Protein AF-A0A1H7TQ24-F1 (afdb_monomer)

Nearest PDB structures (foldseek):
  8x61-assembly1_C  TM=3.029E-01  e=3.920E-01  Escherichia coli K-12
  5xu1-assembly1_M  TM=4.354E-01  e=1.706E+00  Streptococcus pneumoniae R6
  4c9h-assembly1_A  TM=4.306E-01  e=5.324E+00  Saccharomyces cerevisiae
  9e9f-assembly1_A  TM=3.823E-01  e=8.159E+00  Pseudomonas aeruginosa
  4a82-assembly1_A  TM=3.100E-01  e=6.436E+00  Homo sapiens

Foldseek 3Di:
DDDDPPPDPPPVVVVVVLLQLVQLLVLLLVVLQQCQDCVNVVVVCVVVVVQCVCVVLLADGAFLHQYPDDDDPQDPVNNVLSNVLSVQLSVQLRVQRVVQCVVCVPDALVSLLVSLLVSQLVSRLSSRLSVLVVSCVVVVDDPVSSVVNNVSNSVNSNVNSNVSSNVSSNSRSVSVVVVVVVVPPPVPPPDDPPPPPPPPPDPDDDD

Secondary structure (DSSP, 8-state):
----SSS----HHHHHHTTS-HHHHHHHHHHHHHHH-HHHHHHHHHH-GGGGHHHHTTPPPSSPP--SS--TT--HHHHHHHHHHHHHHHHHHHHHHHHHHHH-TT--HHHHHHHHHHHHHHHHHHHHHHHHHHHHHHTT--HHHHHHHHHHHHHHHHHHHHHHHHHHHHHHHHHHHHHHHTTSGGGG---------SSSS-S----

Organism: NCBI:txid183556

Radius of gyration: 27.55 Å; Cα contacts (8 Å, |Δi|>4): 224; chains: 1; bounding box: 70×40×96 Å

Solvent-accessible surface area (backbone atoms only — not comparable to full-atom values): 11552 Å² total; per-residue (Å²): 140,75,95,83,84,85,79,78,83,69,58,70,67,64,62,51,62,71,71,50,70,54,61,24,52,48,47,48,49,51,52,21,35,51,60,41,34,60,77,54,45,49,54,48,41,73,75,40,58,74,68,46,52,47,46,77,74,73,24,64,63,69,64,42,29,43,55,96,63,74,63,87,88,51,48,70,67,60,44,51,48,30,38,51,16,25,51,48,16,52,50,48,25,48,54,45,44,51,52,47,48,69,77,40,79,83,60,52,50,70,51,36,22,53,46,28,22,56,22,32,22,51,8,28,31,56,11,42,48,53,50,39,56,52,48,35,63,76,67,65,50,54,74,69,54,41,53,50,42,52,53,51,31,45,54,49,16,43,54,41,11,45,62,53,6,52,56,22,5,49,44,30,18,50,56,51,48,55,59,49,62,72,67,56,72,78,81,72,73,79,72,81,84,82,73,92,76,86,88,83,87,87,87,86,88,81,136

Mean predicted aligned error: 12.47 Å

Sequence (207 aa):
MSDASAADSVNPQVDADFRVPWPAVAALAVISVLFGVWSITGAVLTRLPELLVPSAIGLPFGIPALRLFPLGETTITNWLVDCAAALVMLAVVWMRLVNSARRHPGGGVGRAFSAGLGATVIGVLAGNLIRTVYLSFVLQEGPGAYLASLVGGALVSVLWGAIVGLFVGAANALARRISRDAAAPESGNDLPAENESSIAETVTAQP

pLDDT: mean 76.83, std 14.22, range [43.75, 94.81]

Structure (mmCIF, N/CA/C/O backbone):
data_AF-A0A1H7TQ24-F1
#
_entry.id   AF-A0A1H7TQ24-F1
#
loop_
_atom_site.group_PDB
_atom_site.id
_atom_site.type_symbol
_atom_site.label_atom_id
_atom_site.label_alt_id
_atom_site.label_comp_id
_atom_site.label_asym_id
_atom_site.label_entity_id
_atom_site.label_seq_id
_atom_site.pdbx_PDB_ins_code
_atom_site.Cartn_x
_atom_site.Cartn_y
_atom_site.Cartn_z
_atom_site.occupancy
_atom_site.B_iso_or_equiv
_atom_site.auth_seq_id
_atom_site.auth_comp_id
_atom_site.auth_asym_id
_atom_site.auth_atom_id
_atom_site.pdbx_PDB_model_num
ATOM 1 N N . MET A 1 1 ? 12.004 -27.945 -52.280 1.00 44.25 1 MET A N 1
ATOM 2 C CA . MET A 1 1 ? 12.888 -26.772 -52.099 1.00 44.25 1 MET A CA 1
ATOM 3 C C . MET A 1 1 ? 11.987 -25.569 -51.926 1.00 44.25 1 MET A C 1
ATOM 5 O O . MET A 1 1 ? 11.224 -25.302 -52.835 1.00 44.25 1 MET A O 1
ATOM 9 N N . SER A 1 2 ? 11.966 -24.836 -50.829 1.00 47.38 2 SER A N 1
ATOM 10 C CA . SER A 1 2 ? 12.467 -25.039 -49.471 1.00 47.38 2 SER A CA 1
ATOM 11 C C . SER A 1 2 ? 11.668 -24.047 -48.632 1.00 47.38 2 SER A C 1
ATOM 13 O O . SER A 1 2 ? 11.424 -22.927 -49.077 1.00 47.38 2 SER A O 1
ATOM 15 N N . ASP A 1 3 ? 11.242 -24.488 -47.462 1.00 46.44 3 ASP A N 1
ATOM 16 C CA . ASP A 1 3 ? 10.392 -23.777 -46.519 1.00 46.44 3 ASP A CA 1
ATOM 17 C C . ASP A 1 3 ? 11.024 -22.455 -46.059 1.00 46.44 3 ASP A C 1
ATOM 19 O O . ASP A 1 3 ? 12.033 -22.457 -45.360 1.00 46.44 3 ASP A O 1
ATOM 23 N N . ALA A 1 4 ? 10.440 -21.319 -46.449 1.00 51.44 4 ALA A N 1
ATOM 24 C CA . ALA A 1 4 ? 10.928 -19.988 -46.062 1.00 51.44 4 ALA A CA 1
ATOM 25 C C . ALA A 1 4 ? 9.798 -19.015 -45.672 1.00 51.44 4 ALA A C 1
ATOM 27 O O . ALA A 1 4 ? 9.942 -17.807 -45.808 1.00 51.44 4 ALA A O 1
ATOM 28 N N . SER A 1 5 ? 8.654 -19.529 -45.205 1.00 49.31 5 SER A N 1
ATOM 29 C CA . SER A 1 5 ? 7.491 -18.696 -44.837 1.00 49.31 5 SER A CA 1
ATOM 30 C C . SER A 1 5 ? 6.947 -18.960 -43.425 1.00 49.31 5 SER A C 1
ATOM 32 O O . SER A 1 5 ? 5.882 -18.453 -43.084 1.00 49.31 5 SER A O 1
ATOM 34 N N . ALA A 1 6 ? 7.639 -19.758 -42.606 1.00 44.47 6 ALA A N 1
ATOM 35 C CA . ALA A 1 6 ? 7.125 -20.233 -41.314 1.00 44.47 6 ALA A CA 1
ATOM 36 C C . ALA A 1 6 ? 7.982 -19.844 -40.095 1.00 44.47 6 ALA A C 1
ATOM 38 O O . ALA A 1 6 ? 7.781 -20.390 -39.014 1.00 44.47 6 ALA A O 1
ATOM 39 N N . ALA A 1 7 ? 8.921 -18.911 -40.245 1.00 46.91 7 ALA A N 1
ATOM 40 C CA . ALA A 1 7 ? 9.645 -18.342 -39.116 1.00 46.91 7 ALA A CA 1
ATOM 41 C C . ALA A 1 7 ? 9.162 -16.907 -38.883 1.00 46.91 7 ALA A C 1
ATOM 43 O O . ALA A 1 7 ? 9.094 -16.118 -39.821 1.00 46.91 7 ALA A O 1
ATOM 44 N N . ASP A 1 8 ? 8.859 -16.597 -37.625 1.00 47.88 8 ASP A N 1
ATOM 45 C CA . ASP A 1 8 ? 8.707 -15.240 -37.097 1.00 47.88 8 ASP A CA 1
ATOM 46 C C . ASP A 1 8 ? 7.365 -14.510 -37.243 1.00 47.88 8 ASP A C 1
ATOM 48 O O . ASP A 1 8 ? 7.297 -13.284 -37.288 1.00 47.88 8 ASP A O 1
ATOM 52 N N . SER A 1 9 ? 6.250 -15.226 -37.077 1.00 43.75 9 SER A N 1
ATOM 53 C CA . SER A 1 9 ? 5.137 -14.616 -36.334 1.00 43.75 9 SER A CA 1
ATOM 54 C C . SER A 1 9 ? 5.465 -14.635 -34.833 1.00 43.75 9 SER A C 1
ATOM 56 O O . SER A 1 9 ? 4.839 -15.368 -34.061 1.00 43.75 9 SER A O 1
ATOM 58 N N . VAL A 1 10 ? 6.487 -13.875 -34.418 1.00 50.34 10 VAL A N 1
ATOM 59 C CA . VAL A 1 10 ? 6.708 -13.534 -33.006 1.00 50.34 10 VAL A CA 1
ATOM 60 C C . VAL A 1 10 ? 5.414 -12.896 -32.537 1.00 50.34 10 VAL A C 1
ATOM 62 O O . VAL A 1 10 ? 5.021 -11.845 -33.031 1.00 50.34 10 VAL A O 1
ATOM 65 N N . ASN A 1 11 ? 4.687 -13.603 -31.679 1.00 44.06 11 ASN A N 1
ATOM 66 C CA . ASN A 1 11 ? 3.376 -13.199 -31.213 1.00 44.06 11 ASN A CA 1
ATOM 67 C C . ASN A 1 11 ? 3.513 -11.854 -30.469 1.00 44.06 11 ASN A C 1
ATOM 69 O O . ASN A 1 11 ? 3.953 -11.858 -29.316 1.00 44.06 11 ASN A O 1
ATOM 73 N N . PRO A 1 12 ? 3.109 -10.709 -31.059 1.00 49.69 12 PRO A N 1
ATOM 74 C CA . PRO A 1 12 ? 3.312 -9.391 -30.447 1.00 49.69 12 PRO A CA 1
ATOM 75 C C . PRO A 1 12 ? 2.508 -9.231 -29.147 1.00 49.69 12 PRO A C 1
ATOM 77 O O . PRO A 1 12 ? 2.687 -8.274 -28.394 1.00 49.69 12 PRO A O 1
ATOM 80 N N . GLN A 1 13 ? 1.609 -10.178 -28.878 1.00 47.44 13 GLN A N 1
ATOM 81 C CA . GLN A 1 13 ? 0.789 -10.249 -27.685 1.00 47.44 13 GLN A CA 1
ATOM 82 C C . GLN A 1 13 ? 1.559 -10.808 -26.477 1.00 47.44 13 GLN A C 1
ATOM 84 O O . GLN A 1 13 ? 1.303 -10.363 -25.362 1.00 47.44 13 GLN A O 1
ATOM 89 N N . VAL A 1 14 ? 2.545 -11.694 -26.684 1.00 47.78 14 VAL A N 1
ATOM 90 C CA . VAL A 1 14 ? 3.406 -12.217 -25.601 1.00 47.78 14 VAL A CA 1
ATOM 91 C C . VAL A 1 14 ? 4.431 -11.162 -25.164 1.00 47.78 14 VAL A C 1
ATOM 93 O O . VAL A 1 14 ? 4.691 -11.006 -23.971 1.00 47.78 14 VAL A O 1
ATOM 96 N N . ASP A 1 15 ? 4.923 -10.342 -26.096 1.00 46.59 15 ASP A N 1
ATOM 97 C CA . ASP A 1 15 ? 5.845 -9.238 -25.783 1.00 46.59 15 ASP A CA 1
ATOM 98 C C . ASP A 1 15 ? 5.147 -8.029 -25.138 1.00 46.59 15 ASP A C 1
ATOM 100 O O . ASP A 1 15 ? 5.762 -7.248 -24.402 1.00 46.59 15 ASP A O 1
ATOM 104 N N . ALA A 1 16 ? 3.841 -7.866 -25.369 1.00 49.91 16 ALA A N 1
ATOM 105 C CA . ALA A 1 16 ? 3.038 -6.849 -24.695 1.00 49.91 16 ALA A CA 1
ATOM 106 C C . ALA A 1 16 ? 2.833 -7.164 -23.201 1.00 49.91 16 ALA A C 1
ATOM 108 O O . ALA A 1 16 ? 2.805 -6.233 -22.389 1.00 49.91 16 ALA A O 1
ATOM 109 N N . ASP A 1 17 ? 2.760 -8.447 -22.829 1.00 48.12 17 ASP A N 1
ATOM 110 C CA . ASP A 1 17 ? 2.591 -8.886 -21.436 1.00 48.12 17 ASP A CA 1
ATOM 111 C C . ASP A 1 17 ? 3.825 -8.588 -20.564 1.00 48.12 17 ASP A C 1
ATOM 113 O O . ASP A 1 17 ? 3.693 -8.303 -19.371 1.00 48.12 17 ASP A O 1
ATOM 117 N N . PHE A 1 18 ? 5.024 -8.508 -21.150 1.00 48.16 18 PHE A N 1
ATOM 118 C CA . PHE A 1 18 ? 6.241 -8.107 -20.426 1.00 48.16 18 PHE A CA 1
ATOM 119 C C . PHE A 1 18 ? 6.408 -6.590 -20.242 1.00 48.16 18 PHE A C 1
ATOM 121 O O . PHE A 1 18 ? 7.244 -6.152 -19.449 1.00 48.16 18 PHE A O 1
ATOM 128 N N . ARG A 1 19 ? 5.589 -5.757 -20.905 1.00 55.84 19 ARG A N 1
ATOM 129 C CA . ARG A 1 19 ? 5.566 -4.290 -20.692 1.00 55.84 19 ARG A CA 1
ATOM 130 C C . ARG A 1 19 ? 4.720 -3.868 -19.495 1.00 55.84 19 ARG A C 1
ATOM 132 O O . ARG A 1 19 ? 4.573 -2.672 -19.218 1.00 55.84 19 ARG A O 1
ATOM 139 N N . VAL A 1 20 ? 4.133 -4.832 -18.800 1.00 60.69 20 VAL A N 1
ATOM 140 C CA . VAL A 1 20 ? 3.314 -4.588 -17.626 1.00 60.69 20 VAL A CA 1
ATOM 141 C C . VAL A 1 20 ? 4.244 -4.348 -16.425 1.00 60.69 20 VAL A C 1
ATOM 143 O O . VAL A 1 20 ? 5.232 -5.064 -16.272 1.00 60.69 20 VAL A O 1
ATOM 146 N N . PRO A 1 21 ? 3.990 -3.338 -15.568 1.00 69.88 21 PRO A N 1
ATOM 147 C CA . PRO A 1 21 ? 4.858 -2.965 -14.443 1.00 69.88 21 PRO A CA 1
ATOM 148 C C . PRO A 1 21 ? 4.758 -3.959 -13.268 1.00 69.88 21 PRO A C 1
ATOM 150 O O . PRO A 1 21 ? 4.576 -3.583 -12.107 1.00 69.88 21 PRO A O 1
ATOM 153 N N . TRP A 1 22 ? 4.895 -5.248 -13.579 1.00 79.88 22 TRP A N 1
ATOM 154 C CA . TRP A 1 22 ? 4.886 -6.367 -12.651 1.00 79.88 22 TRP A CA 1
ATOM 155 C C . TRP A 1 22 ? 5.949 -6.260 -11.548 1.00 79.88 22 TRP A C 1
ATOM 157 O O . TRP A 1 22 ? 5.609 -6.621 -10.424 1.00 79.88 22 TRP A O 1
ATOM 167 N N . PRO A 1 23 ? 7.168 -5.704 -11.757 1.00 79.88 23 PRO A N 1
ATOM 168 C CA . PRO A 1 23 ? 8.176 -5.666 -10.696 1.00 79.88 23 PRO A CA 1
ATOM 169 C C . PRO A 1 23 ? 7.768 -4.744 -9.547 1.00 79.88 23 PRO A C 1
ATOM 171 O O . PRO A 1 23 ? 8.029 -5.037 -8.386 1.00 79.88 23 PRO A O 1
ATOM 174 N N . ALA A 1 24 ? 7.085 -3.639 -9.861 1.00 79.00 24 ALA A N 1
ATOM 175 C CA . ALA A 1 24 ? 6.600 -2.688 -8.867 1.00 79.00 24 ALA A CA 1
ATOM 176 C C . ALA A 1 24 ? 5.472 -3.292 -8.018 1.00 79.00 24 ALA A C 1
ATOM 178 O O . ALA A 1 24 ? 5.462 -3.156 -6.795 1.00 79.00 24 ALA A O 1
ATOM 179 N N . VAL A 1 25 ? 4.540 -4.000 -8.661 1.00 83.38 25 VAL A N 1
ATOM 180 C CA . VAL A 1 25 ? 3.436 -4.670 -7.961 1.00 83.38 25 VAL A CA 1
ATOM 181 C C . VAL A 1 25 ? 3.929 -5.886 -7.181 1.00 83.38 25 VAL A C 1
ATOM 183 O O . VAL A 1 25 ? 3.498 -6.082 -6.049 1.00 83.38 25 VAL A O 1
ATOM 186 N N . ALA A 1 26 ? 4.888 -6.640 -7.720 1.00 85.50 26 ALA A N 1
ATOM 187 C CA . ALA A 1 26 ? 5.546 -7.736 -7.017 1.00 85.50 26 ALA A CA 1
ATOM 188 C C . ALA A 1 26 ? 6.310 -7.235 -5.785 1.00 85.50 26 ALA A C 1
ATOM 190 O O . ALA A 1 26 ? 6.151 -7.801 -4.708 1.00 85.50 26 ALA A O 1
ATOM 191 N N . ALA A 1 27 ? 7.069 -6.140 -5.902 1.00 82.94 27 ALA A N 1
ATOM 192 C CA . ALA A 1 27 ? 7.739 -5.521 -4.761 1.00 82.94 27 ALA A CA 1
ATOM 193 C C . ALA A 1 27 ? 6.731 -5.113 -3.680 1.00 82.94 27 ALA A C 1
ATOM 195 O O . ALA A 1 27 ? 6.915 -5.446 -2.512 1.00 82.94 27 ALA A O 1
ATOM 196 N N . LEU A 1 28 ? 5.629 -4.458 -4.058 1.00 83.50 28 LEU A N 1
ATOM 197 C CA . LEU A 1 28 ? 4.581 -4.090 -3.108 1.00 83.50 28 LEU A CA 1
ATOM 198 C C . LEU A 1 28 ? 3.922 -5.315 -2.457 1.00 83.50 28 LEU A C 1
ATOM 200 O O . LEU A 1 28 ? 3.685 -5.305 -1.251 1.00 83.50 28 LEU A O 1
ATOM 204 N N . ALA A 1 29 ? 3.655 -6.372 -3.227 1.00 84.75 29 ALA A N 1
ATOM 205 C CA . ALA A 1 29 ? 3.098 -7.619 -2.713 1.00 84.75 29 ALA A CA 1
ATOM 206 C C . ALA A 1 29 ? 4.050 -8.284 -1.711 1.00 84.75 29 ALA A C 1
ATOM 208 O O . ALA A 1 29 ? 3.621 -8.659 -0.625 1.00 84.75 29 ALA A O 1
ATOM 209 N N . VAL A 1 30 ? 5.348 -8.353 -2.020 1.00 86.69 30 VAL A N 1
ATOM 210 C CA . VAL A 1 30 ? 6.369 -8.872 -1.100 1.00 86.69 30 VAL A CA 1
ATOM 211 C C . VAL A 1 30 ? 6.419 -8.036 0.176 1.00 86.69 30 VAL A C 1
ATOM 213 O O . VAL A 1 30 ? 6.384 -8.602 1.264 1.00 86.69 30 VAL A O 1
ATOM 216 N N . ILE A 1 31 ? 6.434 -6.704 0.075 1.00 83.56 31 ILE A N 1
ATOM 217 C CA . ILE A 1 31 ? 6.437 -5.829 1.258 1.00 83.56 31 ILE A CA 1
ATOM 218 C C . ILE A 1 31 ? 5.159 -6.046 2.088 1.00 83.56 31 ILE A C 1
ATOM 220 O O . ILE A 1 31 ? 5.242 -6.139 3.310 1.00 83.56 31 ILE A O 1
ATOM 224 N N . SER A 1 32 ? 3.995 -6.193 1.448 1.00 82.25 32 SER A N 1
ATOM 225 C CA . SER A 1 32 ? 2.716 -6.477 2.119 1.00 82.25 32 SER A CA 1
ATOM 226 C C . SER A 1 32 ? 2.709 -7.836 2.827 1.00 82.25 32 SER A C 1
ATOM 228 O O . SER A 1 32 ? 2.224 -7.933 3.956 1.00 82.25 32 SER A O 1
ATOM 230 N N . VAL A 1 33 ? 3.303 -8.866 2.217 1.00 83.62 33 VAL A N 1
ATOM 231 C CA . VAL A 1 33 ? 3.484 -10.187 2.839 1.00 83.62 33 VAL A CA 1
ATOM 232 C C . VAL A 1 33 ? 4.440 -10.099 4.028 1.00 83.62 33 VAL A C 1
ATOM 234 O O . VAL A 1 33 ? 4.117 -10.611 5.096 1.00 83.62 33 VAL A O 1
ATOM 237 N N . LEU A 1 34 ? 5.575 -9.402 3.894 1.00 81.50 34 LEU A N 1
ATOM 238 C CA . LEU A 1 34 ? 6.539 -9.208 4.986 1.00 81.50 34 LEU A CA 1
ATOM 239 C C . LEU A 1 34 ? 5.917 -8.465 6.174 1.00 81.50 34 LEU A C 1
ATOM 241 O O . LEU A 1 34 ? 6.146 -8.853 7.317 1.00 81.50 34 LEU A O 1
ATOM 245 N N . PHE A 1 35 ? 5.071 -7.463 5.918 1.00 77.81 35 PHE A N 1
ATOM 246 C CA . PHE A 1 35 ? 4.291 -6.773 6.956 1.00 77.81 35 PHE A CA 1
ATOM 247 C C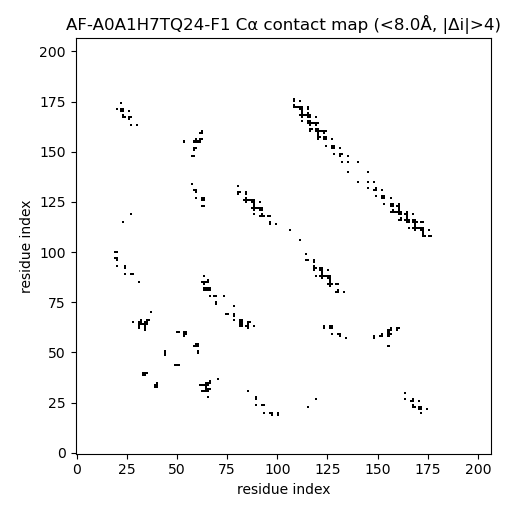 . PHE A 1 35 ? 3.289 -7.706 7.661 1.00 77.81 35 PHE A C 1
ATOM 249 O O . PHE A 1 35 ? 2.912 -7.492 8.819 1.00 77.81 35 PHE A O 1
ATOM 256 N N . GLY A 1 36 ? 2.864 -8.764 6.968 1.00 69.38 36 GLY A N 1
ATOM 257 C CA . GLY A 1 36 ? 2.036 -9.839 7.497 1.00 69.38 36 GLY A CA 1
ATOM 258 C C . GLY A 1 36 ? 2.769 -10.814 8.417 1.00 69.38 36 GLY A C 1
ATOM 259 O O . GLY A 1 36 ? 2.103 -11.525 9.166 1.00 69.38 36 GLY A O 1
ATOM 260 N N . VAL A 1 37 ? 4.105 -10.835 8.418 1.00 78.88 37 VAL A N 1
ATOM 261 C CA . VAL A 1 37 ? 4.902 -11.759 9.234 1.00 78.88 37 VAL A CA 1
ATOM 262 C C . VAL A 1 37 ? 5.123 -11.180 10.631 1.00 78.88 37 VAL A C 1
ATOM 264 O O . VAL A 1 37 ? 5.884 -10.229 10.817 1.00 78.88 37 VAL A O 1
ATOM 267 N N . TRP A 1 38 ? 4.503 -11.799 11.642 1.00 70.31 38 TRP A N 1
ATOM 268 C CA . TRP A 1 38 ? 4.576 -11.346 13.038 1.00 70.31 38 TRP A CA 1
ATOM 269 C C . TRP A 1 38 ? 6.006 -11.203 13.564 1.00 70.31 38 TRP A C 1
ATOM 271 O O . TRP A 1 38 ? 6.308 -10.238 14.252 1.00 70.31 38 TRP A O 1
ATOM 281 N N . SER A 1 39 ? 6.913 -12.117 13.213 1.00 70.94 39 SER A N 1
ATOM 282 C CA . SER A 1 39 ? 8.306 -12.062 13.673 1.00 70.94 39 SER A CA 1
ATOM 283 C C . SER A 1 39 ? 9.042 -10.809 13.191 1.00 70.94 39 SER A C 1
ATOM 285 O O . SER A 1 39 ? 9.895 -10.288 13.904 1.00 70.94 39 SER A O 1
ATOM 287 N N . ILE A 1 40 ? 8.698 -10.303 12.004 1.00 71.69 40 ILE A N 1
ATOM 288 C CA . ILE A 1 40 ? 9.318 -9.109 11.419 1.00 71.69 40 ILE A CA 1
ATOM 289 C C . ILE A 1 40 ? 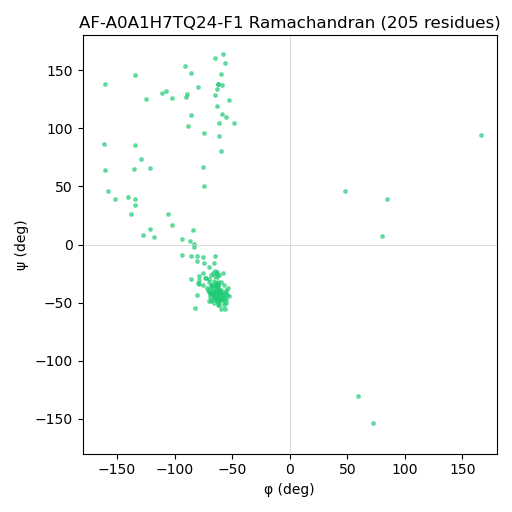8.669 -7.863 12.013 1.00 71.69 40 ILE A C 1
ATOM 291 O O . ILE A 1 40 ? 9.354 -7.020 12.592 1.00 71.69 40 ILE A O 1
ATOM 295 N N . THR A 1 41 ? 7.341 -7.774 11.925 1.00 71.19 41 THR A N 1
ATOM 296 C CA . THR A 1 41 ? 6.590 -6.613 12.416 1.00 71.19 41 THR A CA 1
ATOM 297 C C . THR A 1 41 ? 6.745 -6.457 13.929 1.00 71.19 41 THR A C 1
ATOM 299 O O . THR A 1 41 ? 7.006 -5.359 14.407 1.00 71.19 41 THR A O 1
ATOM 302 N N . GLY A 1 42 ? 6.696 -7.554 14.684 1.00 71.25 42 GLY A N 1
ATOM 303 C CA . GLY A 1 42 ? 6.932 -7.572 16.126 1.00 71.25 42 GLY A CA 1
ATOM 304 C C . GLY A 1 42 ? 8.339 -7.107 16.497 1.00 71.25 42 GLY A C 1
ATOM 305 O O . GLY A 1 42 ? 8.478 -6.250 17.359 1.00 71.25 42 GLY A O 1
ATOM 306 N N . ALA A 1 43 ? 9.386 -7.576 15.809 1.00 78.31 43 ALA A N 1
ATOM 307 C CA . ALA A 1 43 ? 10.755 -7.123 16.076 1.00 78.31 43 ALA A CA 1
ATOM 308 C C . ALA A 1 43 ? 10.950 -5.619 15.813 1.00 78.31 43 ALA A C 1
ATOM 310 O O . ALA A 1 43 ? 11.677 -4.952 16.552 1.00 78.31 43 ALA A O 1
ATOM 311 N N . VAL A 1 44 ? 10.298 -5.078 14.779 1.00 76.31 44 VAL A N 1
ATOM 312 C CA . VAL A 1 44 ? 10.317 -3.639 14.479 1.00 76.31 44 VAL A CA 1
ATOM 313 C C . VAL A 1 44 ? 9.583 -2.849 15.560 1.00 76.31 44 VAL A C 1
ATOM 315 O O . VAL A 1 44 ? 10.138 -1.880 16.071 1.00 76.31 44 VAL A O 1
ATOM 318 N N . LEU A 1 45 ? 8.384 -3.283 15.956 1.00 79.00 45 LEU A N 1
ATOM 319 C CA . LEU A 1 45 ? 7.590 -2.623 16.998 1.00 79.00 45 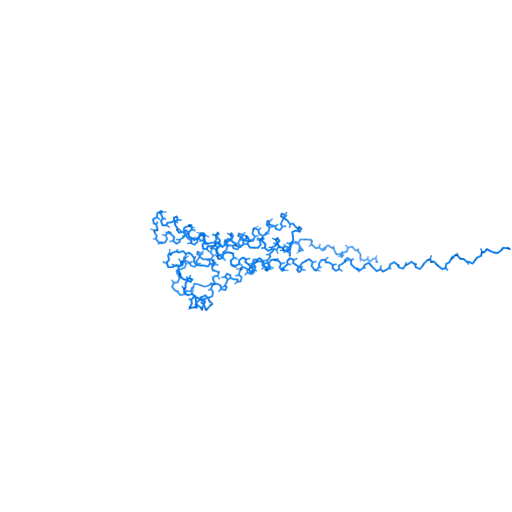LEU A CA 1
ATOM 320 C C . LEU A 1 45 ? 8.274 -2.668 18.371 1.00 79.00 45 LEU A C 1
ATOM 322 O O . LEU A 1 45 ? 8.185 -1.704 19.124 1.00 79.00 45 LEU A O 1
ATOM 326 N N . THR A 1 46 ? 9.026 -3.730 18.675 1.00 80.75 46 THR A N 1
ATOM 327 C CA . THR A 1 46 ? 9.845 -3.805 19.895 1.00 80.75 46 THR A CA 1
ATOM 328 C C . THR A 1 46 ? 10.973 -2.770 19.900 1.00 80.75 46 THR A C 1
ATOM 330 O O . THR A 1 46 ? 11.338 -2.266 20.958 1.00 80.75 46 THR A O 1
ATOM 333 N N . ARG A 1 47 ? 11.546 -2.441 18.735 1.00 84.00 47 ARG A N 1
ATOM 334 C CA . ARG A 1 47 ? 12.634 -1.450 18.620 1.00 84.00 47 ARG A CA 1
ATOM 335 C C . ARG A 1 47 ? 12.127 -0.018 18.499 1.00 84.00 47 ARG A C 1
ATOM 337 O O . ARG A 1 47 ? 12.821 0.905 18.906 1.00 84.00 47 ARG A O 1
ATOM 344 N N . LEU A 1 48 ? 10.947 0.160 17.917 1.00 82.19 48 LEU A N 1
ATOM 345 C CA . LEU A 1 48 ? 10.323 1.452 17.661 1.00 82.19 48 LEU A CA 1
ATOM 346 C C . LEU A 1 48 ? 8.889 1.430 18.206 1.00 82.19 48 LEU A C 1
ATOM 348 O O . LEU A 1 48 ? 7.940 1.366 17.424 1.00 82.19 48 LEU A O 1
ATOM 352 N N . PRO A 1 49 ? 8.703 1.480 19.536 1.00 79.19 49 PRO A N 1
ATOM 353 C CA . PRO A 1 49 ? 7.374 1.408 20.143 1.00 79.19 49 PRO A CA 1
ATOM 354 C C . PRO A 1 49 ? 6.493 2.608 19.776 1.00 79.19 49 PRO A C 1
ATOM 356 O O . PRO A 1 49 ? 5.273 2.494 19.773 1.00 79.19 49 PRO A O 1
ATOM 359 N N . GLU A 1 50 ? 7.089 3.739 19.388 1.00 79.25 50 GLU A N 1
ATOM 360 C CA . GLU A 1 50 ? 6.372 4.924 18.894 1.00 79.25 50 GLU A CA 1
ATOM 361 C C . GLU A 1 50 ? 5.502 4.624 17.663 1.00 79.25 50 GLU A C 1
ATOM 363 O O . GLU A 1 50 ? 4.483 5.273 17.432 1.00 79.25 50 GLU A O 1
ATOM 368 N N . LEU A 1 51 ? 5.838 3.578 16.904 1.00 75.44 51 LEU A N 1
ATOM 369 C CA . LEU A 1 51 ? 5.033 3.097 15.786 1.00 75.44 51 LEU A CA 1
ATOM 370 C C . LEU A 1 51 ? 3.668 2.535 16.219 1.00 75.44 51 LEU A C 1
ATOM 372 O O . LEU A 1 51 ? 2.776 2.419 15.384 1.00 75.44 51 LEU A O 1
ATOM 376 N N . LEU A 1 52 ? 3.472 2.228 17.505 1.00 76.75 52 LEU A N 1
ATOM 377 C CA . LEU A 1 52 ? 2.180 1.821 18.062 1.00 76.75 52 LEU A CA 1
ATOM 378 C C . LEU A 1 52 ? 1.255 3.004 18.363 1.00 76.75 52 LEU A C 1
ATOM 380 O O . LEU A 1 52 ? 0.064 2.780 18.567 1.00 76.75 52 LEU A O 1
ATOM 384 N N . VAL A 1 53 ? 1.760 4.245 18.375 1.00 78.31 53 VAL A N 1
ATOM 385 C CA . VAL A 1 53 ? 0.957 5.434 18.710 1.00 78.31 53 VAL A CA 1
ATOM 386 C C . VAL A 1 53 ? -0.277 5.571 17.808 1.00 78.31 53 VAL A C 1
ATOM 388 O O . VAL A 1 53 ? -1.360 5.746 18.362 1.00 78.31 53 VAL A O 1
ATOM 391 N N . PRO A 1 54 ? -0.196 5.415 16.466 1.00 74.94 54 PRO A N 1
ATOM 392 C CA . PRO A 1 54 ? -1.381 5.430 15.608 1.00 74.94 54 PRO A CA 1
ATOM 393 C C . PRO A 1 54 ? -2.396 4.346 15.988 1.00 74.94 54 PRO A C 1
ATOM 395 O O . PRO A 1 54 ? -3.581 4.638 16.121 1.00 74.94 54 PRO A O 1
ATOM 398 N N . SER A 1 55 ? -1.936 3.119 16.248 1.00 72.50 55 SER A N 1
ATOM 399 C CA . SER A 1 55 ? -2.811 2.018 16.669 1.00 72.50 55 SER A CA 1
ATOM 400 C C . SER A 1 55 ? -3.487 2.291 18.014 1.00 72.50 55 SER A C 1
ATOM 402 O O . SER A 1 55 ? -4.639 1.912 18.203 1.00 72.50 55 SER A O 1
ATOM 404 N N . ALA A 1 56 ? -2.795 2.958 18.943 1.00 73.50 56 ALA A N 1
ATOM 405 C CA . ALA A 1 56 ? -3.324 3.293 20.265 1.00 73.50 56 ALA A CA 1
ATOM 406 C C . ALA A 1 56 ? -4.481 4.304 20.209 1.00 73.50 56 ALA A C 1
ATOM 408 O O . ALA A 1 56 ? -5.318 4.322 21.107 1.00 73.50 56 ALA A O 1
ATOM 409 N N . ILE A 1 57 ? -4.551 5.110 19.147 1.00 72.81 57 ILE A N 1
ATOM 410 C CA . ILE A 1 57 ? -5.650 6.053 18.888 1.00 72.81 57 ILE A CA 1
ATOM 411 C C . ILE A 1 57 ? -6.640 5.537 17.829 1.00 72.81 57 ILE A C 1
ATOM 413 O O . ILE A 1 57 ? -7.410 6.320 17.284 1.00 72.81 57 ILE A O 1
ATOM 417 N N . GLY A 1 58 ? -6.621 4.234 17.520 1.00 67.12 58 GLY A N 1
ATOM 418 C CA . GLY A 1 58 ? -7.567 3.599 16.591 1.00 67.12 58 GLY A CA 1
ATOM 419 C C . GLY A 1 58 ? -7.250 3.788 15.104 1.00 67.12 58 GLY A C 1
ATOM 420 O O . GLY A 1 58 ? -8.041 3.390 14.249 1.00 67.12 58 GLY A O 1
ATOM 421 N N . LEU A 1 59 ? -6.092 4.358 14.761 1.00 75.00 59 LEU A N 1
ATOM 422 C CA . LEU A 1 59 ? -5.684 4.550 13.372 1.00 75.00 59 LEU A CA 1
ATOM 423 C C . LEU A 1 59 ? -4.978 3.307 12.807 1.00 75.00 59 LEU A C 1
ATOM 425 O O . LEU A 1 59 ? -4.247 2.618 13.524 1.00 75.00 59 LEU A O 1
ATOM 429 N N . PRO A 1 60 ? -5.132 3.027 11.499 1.00 76.12 60 PRO A N 1
ATOM 430 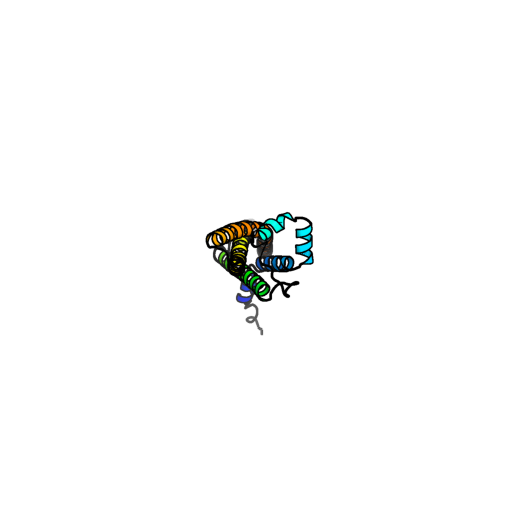C CA . PRO A 1 60 ? -4.453 1.909 10.865 1.00 76.12 60 PRO A CA 1
ATOM 431 C C . PRO A 1 60 ? -2.936 2.115 10.874 1.00 76.12 60 PRO A C 1
ATOM 433 O O . PRO A 1 60 ? -2.414 3.137 10.425 1.00 76.12 60 PRO A O 1
ATOM 436 N N . PHE A 1 61 ? -2.223 1.097 11.345 1.00 76.94 61 PHE A N 1
ATOM 437 C CA . PHE A 1 61 ? -0.770 1.051 11.299 1.00 76.94 61 PHE A CA 1
ATOM 438 C C . PHE A 1 61 ? -0.264 0.412 10.002 1.00 76.94 61 PHE A C 1
ATOM 440 O O . PHE A 1 61 ? -0.657 -0.707 9.652 1.00 76.94 61 PHE A O 1
ATOM 447 N N . GLY A 1 62 ? 0.661 1.106 9.334 1.00 81.25 62 GLY A N 1
ATOM 448 C CA . GLY A 1 62 ? 1.413 0.582 8.199 1.00 81.25 62 GLY A CA 1
ATOM 449 C C . GLY A 1 62 ? 0.610 0.440 6.909 1.00 81.25 62 GLY A C 1
ATOM 450 O O . GLY A 1 62 ? -0.357 1.162 6.659 1.00 81.25 62 GLY A O 1
ATOM 451 N N . ILE A 1 63 ? 1.048 -0.499 6.072 1.00 83.25 63 ILE A N 1
ATOM 452 C CA . ILE A 1 63 ? 0.330 -0.912 4.863 1.00 83.25 63 ILE A CA 1
ATOM 453 C C . ILE A 1 63 ? -0.609 -2.090 5.167 1.00 83.25 63 ILE A C 1
ATOM 455 O O . ILE A 1 63 ? -0.320 -2.874 6.076 1.00 83.25 63 ILE A O 1
ATOM 459 N N . PRO A 1 64 ? -1.703 -2.266 4.403 1.00 82.81 64 PRO A N 1
ATOM 460 C CA . PRO A 1 64 ? -2.524 -3.469 4.479 1.00 82.81 64 PRO A CA 1
ATOM 461 C C . PRO A 1 64 ? -1.668 -4.731 4.308 1.00 82.81 64 PRO A C 1
ATOM 463 O O . PRO A 1 64 ? -0.930 -4.868 3.327 1.00 82.81 64 PRO A O 1
ATOM 466 N N . ALA A 1 65 ? -1.743 -5.633 5.286 1.00 83.19 65 ALA A N 1
ATOM 467 C CA . ALA A 1 65 ? -0.921 -6.833 5.335 1.00 83.19 65 ALA A CA 1
ATOM 468 C C . ALA A 1 65 ? -1.617 -7.997 4.624 1.00 83.19 65 ALA A C 1
ATOM 470 O O . ALA A 1 65 ? -2.741 -8.359 4.969 1.00 83.19 65 ALA A O 1
ATOM 471 N N . LEU A 1 66 ? -0.927 -8.627 3.674 1.00 79.12 66 LEU A N 1
ATOM 472 C CA . LEU A 1 66 ? -1.428 -9.822 3.006 1.00 79.12 66 LEU A CA 1
ATOM 473 C C . LEU A 1 66 ? -0.999 -11.057 3.809 1.00 79.12 66 LEU A C 1
ATOM 475 O O . LEU A 1 66 ? 0.158 -11.475 3.765 1.00 79.12 66 LEU A O 1
ATOM 479 N N . ARG A 1 67 ? -1.928 -11.620 4.587 1.00 79.38 67 ARG A N 1
ATOM 480 C CA . ARG A 1 67 ? -1.681 -12.775 5.467 1.00 79.38 67 ARG A CA 1
ATOM 481 C C . ARG A 1 67 ? -2.412 -14.010 4.954 1.00 79.38 67 ARG A C 1
ATOM 483 O O . ARG A 1 67 ? -3.614 -13.955 4.722 1.00 79.38 67 ARG A O 1
ATOM 490 N N . LEU A 1 68 ? -1.695 -15.129 4.841 1.00 72.00 68 LEU A N 1
ATOM 491 C CA . LEU A 1 68 ? -2.267 -16.426 4.443 1.00 72.00 68 LEU A CA 1
ATOM 492 C C . LEU A 1 68 ? -3.104 -17.070 5.556 1.00 72.00 68 LEU A C 1
ATOM 494 O O . LEU A 1 68 ? -4.051 -17.791 5.265 1.00 72.00 68 LEU A O 1
ATOM 498 N N . PHE A 1 69 ? -2.769 -16.789 6.818 1.00 73.44 69 PHE A N 1
ATOM 499 C CA . PHE A 1 69 ? -3.450 -17.336 7.989 1.00 73.44 69 PHE A CA 1
ATOM 500 C C . PHE A 1 69 ? -3.730 -16.231 9.018 1.00 73.44 69 PHE A C 1
ATOM 502 O O . PHE A 1 69 ? -2.916 -15.307 9.152 1.00 73.44 69 PHE A O 1
ATOM 509 N N . PRO A 1 70 ? -4.853 -16.307 9.757 1.00 72.81 70 PRO A N 1
ATOM 510 C CA . PRO A 1 70 ? -5.102 -15.424 10.890 1.00 72.81 70 PRO A CA 1
ATOM 511 C C . PRO A 1 70 ? -4.033 -15.652 11.971 1.00 72.81 70 PRO A C 1
ATOM 513 O O . PRO A 1 70 ? -3.637 -16.785 12.240 1.00 72.81 70 PRO A O 1
ATOM 516 N N . LEU A 1 71 ? -3.536 -14.572 12.578 1.00 66.81 71 LEU A N 1
ATOM 517 C CA . LEU A 1 71 ? -2.507 -14.630 13.622 1.00 66.81 71 LEU A CA 1
ATOM 518 C C . LEU A 1 71 ? -3.144 -14.432 15.003 1.00 66.81 71 LEU A C 1
ATOM 520 O O . LEU A 1 71 ? -3.802 -13.419 15.232 1.00 66.81 71 LEU A O 1
ATOM 524 N N . GLY A 1 72 ? -2.911 -15.362 15.933 1.00 68.00 72 GLY A N 1
ATOM 525 C CA . GLY A 1 72 ? -3.361 -15.244 17.327 1.00 68.00 72 GLY A CA 1
ATOM 526 C C . GLY A 1 72 ? -4.884 -15.116 17.464 1.00 68.00 72 GLY A C 1
ATOM 527 O O . GLY A 1 72 ? -5.623 -15.885 16.860 1.00 68.00 72 GLY A O 1
ATOM 528 N N . GLU A 1 73 ? -5.344 -14.123 18.231 1.00 61.62 73 GLU A N 1
ATOM 529 C CA . GLU A 1 73 ? -6.770 -13.844 18.496 1.00 61.62 73 GLU A CA 1
ATOM 530 C C . GLU A 1 73 ? -7.456 -12.997 17.405 1.00 61.62 73 GLU A C 1
ATOM 532 O O . GLU A 1 73 ? -8.557 -12.481 17.603 1.00 61.62 73 GLU A O 1
ATOM 537 N N . THR A 1 74 ? -6.824 -12.816 16.238 1.00 64.88 74 THR A N 1
ATOM 538 C CA . THR A 1 74 ? -7.432 -12.025 15.159 1.00 64.88 74 THR A CA 1
ATOM 539 C C . THR A 1 74 ? -8.718 -12.705 14.689 1.00 64.88 74 THR A C 1
ATOM 541 O O . THR A 1 74 ? -8.686 -13.831 14.191 1.00 64.88 74 THR A O 1
ATOM 544 N N . THR A 1 75 ? -9.855 -12.016 14.811 1.00 79.94 75 THR A N 1
ATOM 545 C CA . THR A 1 75 ? -11.134 -12.528 14.308 1.00 79.94 75 THR A CA 1
ATOM 546 C C . THR A 1 75 ? -11.060 -12.764 12.799 1.00 79.94 75 THR A C 1
ATOM 548 O O . THR A 1 75 ? -10.391 -12.029 12.067 1.00 79.94 75 THR A O 1
ATOM 551 N N . ILE A 1 76 ? -11.782 -13.780 12.313 1.00 83.06 76 ILE A N 1
ATOM 552 C CA . ILE A 1 76 ? -11.846 -14.115 10.879 1.00 83.06 76 ILE A CA 1
ATOM 553 C C . ILE A 1 76 ? -12.256 -12.885 10.055 1.00 83.06 76 ILE A C 1
ATOM 555 O O . ILE A 1 76 ? -11.701 -12.645 8.987 1.00 83.06 76 ILE A O 1
ATOM 559 N N . THR A 1 77 ? -13.167 -12.062 10.580 1.00 83.25 77 THR A N 1
ATOM 560 C CA . THR A 1 77 ? -13.607 -10.817 9.940 1.00 83.25 77 THR A CA 1
ATOM 561 C C . THR A 1 77 ? -12.472 -9.802 9.802 1.00 83.25 77 THR A C 1
ATOM 563 O O . THR A 1 77 ? -12.275 -9.275 8.711 1.00 83.25 77 THR A O 1
ATOM 566 N N . ASN A 1 78 ? -11.676 -9.570 10.854 1.00 81.31 78 ASN A N 1
ATOM 567 C CA . ASN A 1 78 ? -10.526 -8.660 10.780 1.00 81.31 78 ASN A CA 1
ATOM 568 C C . ASN A 1 78 ? -9.490 -9.154 9.761 1.00 81.31 78 ASN A C 1
ATOM 570 O O . ASN A 1 78 ? -8.954 -8.362 8.989 1.00 81.31 78 ASN A O 1
ATOM 574 N N . TRP A 1 79 ? -9.245 -10.466 9.723 1.00 85.25 79 TRP A N 1
ATOM 575 C CA . TRP A 1 79 ? -8.353 -11.072 8.736 1.00 85.25 79 TRP A CA 1
ATOM 576 C C . TRP A 1 79 ? -8.866 -10.886 7.299 1.00 85.25 79 TRP A C 1
ATOM 578 O O . TRP A 1 79 ? -8.108 -10.446 6.435 1.00 85.25 79 TRP A O 1
ATOM 588 N N . LEU A 1 80 ? -10.156 -11.139 7.044 1.00 86.25 80 LEU A N 1
ATOM 589 C CA . LEU A 1 80 ? -10.765 -10.935 5.724 1.00 86.25 80 LEU A CA 1
ATOM 590 C C . LEU A 1 80 ? -10.699 -9.473 5.273 1.00 86.25 80 LEU A C 1
ATOM 592 O O . LEU A 1 80 ? -10.430 -9.210 4.101 1.00 86.25 80 LEU A O 1
ATOM 596 N N . VAL A 1 81 ? -10.917 -8.526 6.188 1.00 87.50 81 VAL A N 1
ATOM 597 C CA . VAL A 1 81 ? -10.817 -7.088 5.896 1.00 87.50 81 VAL A CA 1
ATOM 598 C C . VAL A 1 81 ? -9.387 -6.701 5.533 1.00 87.50 81 VAL A C 1
ATOM 600 O O . VAL A 1 81 ? -9.194 -5.981 4.554 1.00 87.50 81 VAL A O 1
ATOM 603 N N . ASP A 1 82 ? -8.383 -7.207 6.252 1.00 86.25 82 ASP A N 1
ATOM 604 C CA . ASP A 1 82 ? -6.973 -6.971 5.922 1.00 86.25 82 ASP A CA 1
ATOM 605 C C . ASP A 1 82 ? -6.614 -7.547 4.538 1.00 86.25 82 ASP A C 1
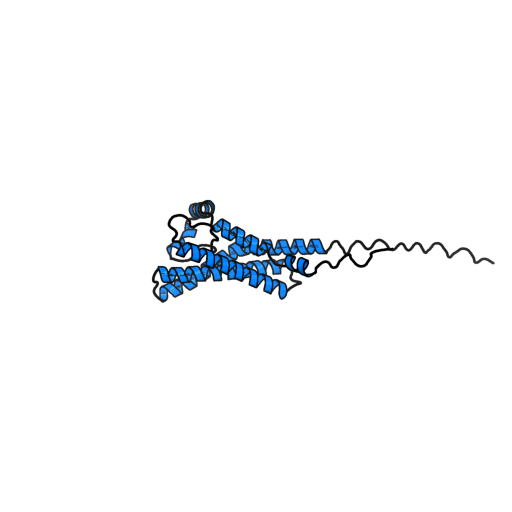ATOM 607 O O . ASP A 1 82 ? -5.983 -6.861 3.728 1.00 86.25 82 ASP A O 1
ATOM 611 N N . CYS A 1 83 ? -7.086 -8.757 4.215 1.00 87.00 83 CYS A N 1
ATOM 612 C CA . CYS A 1 83 ? -6.921 -9.355 2.888 1.00 87.00 83 CYS A CA 1
ATOM 613 C C . CYS A 1 83 ? -7.603 -8.524 1.791 1.00 87.00 83 CYS A C 1
ATOM 615 O O . CYS A 1 83 ? -6.984 -8.235 0.766 1.00 87.00 83 CYS A O 1
ATOM 617 N N . ALA A 1 84 ? -8.853 -8.102 1.998 1.00 88.75 84 ALA A N 1
ATOM 618 C CA . ALA A 1 84 ? -9.588 -7.276 1.045 1.00 88.75 84 ALA A CA 1
ATOM 619 C C . ALA A 1 84 ? -8.904 -5.917 0.829 1.00 88.75 84 ALA A C 1
ATOM 621 O O . ALA A 1 84 ? -8.716 -5.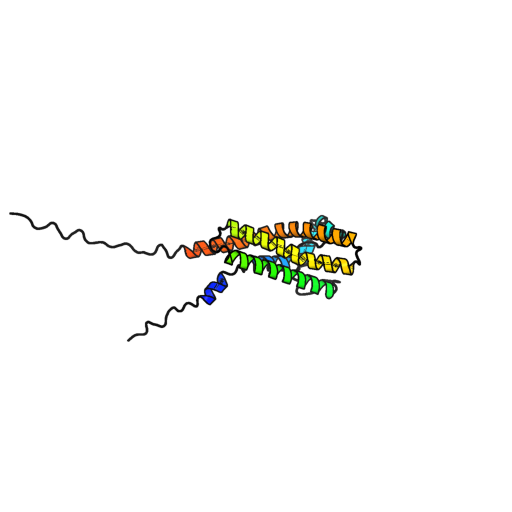492 -0.312 1.00 88.75 84 ALA A O 1
ATOM 622 N N . ALA A 1 85 ? -8.460 -5.264 1.905 1.00 89.19 85 ALA A N 1
ATOM 623 C CA . ALA A 1 85 ? -7.712 -4.012 1.850 1.00 89.19 85 ALA A CA 1
ATOM 624 C C . ALA A 1 85 ? -6.394 -4.159 1.072 1.00 89.19 85 ALA A C 1
ATOM 626 O O . ALA A 1 85 ? -6.058 -3.296 0.258 1.00 89.19 85 ALA A O 1
ATOM 627 N N . ALA A 1 86 ? -5.666 -5.261 1.275 1.00 89.25 86 ALA A N 1
ATOM 628 C CA . ALA A 1 86 ? -4.437 -5.550 0.543 1.00 89.25 86 ALA A CA 1
ATOM 629 C C . ALA A 1 86 ? -4.696 -5.820 -0.948 1.00 89.25 86 ALA A C 1
ATOM 631 O O . ALA A 1 86 ? -3.978 -5.291 -1.798 1.00 89.25 86 ALA A O 1
ATOM 632 N N . LEU A 1 87 ? -5.753 -6.563 -1.287 1.00 90.81 87 LEU A N 1
ATOM 633 C CA . LEU A 1 87 ? -6.155 -6.784 -2.680 1.00 90.81 87 LEU A CA 1
ATOM 634 C C . LEU A 1 87 ? -6.557 -5.479 -3.374 1.00 90.81 87 LEU A C 1
ATOM 636 O O . LEU A 1 87 ? -6.124 -5.231 -4.500 1.00 90.81 87 LEU A O 1
ATOM 640 N N . VAL A 1 88 ? -7.323 -4.613 -2.705 1.00 93.06 88 VAL A N 1
ATOM 641 C CA . VAL A 1 88 ? -7.695 -3.295 -3.243 1.00 93.06 88 VAL A CA 1
ATOM 642 C C . VAL A 1 88 ? -6.461 -2.420 -3.444 1.00 93.06 88 VAL A C 1
ATOM 644 O O . VAL A 1 88 ? -6.318 -1.815 -4.506 1.00 93.06 88 VAL A O 1
ATOM 647 N N . MET A 1 89 ? -5.536 -2.391 -2.481 1.00 93.19 89 MET A N 1
ATOM 648 C CA . MET A 1 89 ? -4.263 -1.683 -2.628 1.00 93.19 89 MET A CA 1
ATOM 649 C C . MET A 1 89 ? -3.503 -2.154 -3.877 1.00 93.19 89 MET A C 1
ATOM 651 O O . MET A 1 89 ? -3.099 -1.323 -4.695 1.00 93.19 89 MET A O 1
ATOM 655 N N . LEU A 1 90 ? -3.331 -3.469 -4.050 1.00 90.06 90 LEU A N 1
ATOM 656 C CA . LEU A 1 90 ? -2.630 -4.046 -5.203 1.00 90.06 90 LEU A CA 1
ATOM 657 C C . LEU A 1 90 ? -3.347 -3.728 -6.522 1.00 90.06 90 LEU A C 1
ATOM 659 O O . LEU A 1 90 ? -2.697 -3.312 -7.483 1.00 90.06 90 LEU A O 1
ATOM 663 N N . ALA A 1 91 ? -4.676 -3.852 -6.560 1.00 90.69 91 ALA A N 1
ATOM 664 C CA . ALA A 1 91 ? -5.485 -3.550 -7.737 1.00 90.69 91 ALA A CA 1
ATOM 665 C C . ALA A 1 91 ? -5.379 -2.071 -8.145 1.00 90.69 91 ALA A C 1
ATOM 667 O O . ALA A 1 91 ? -5.163 -1.766 -9.319 1.00 90.69 91 ALA A O 1
ATOM 668 N N . VAL A 1 92 ? -5.464 -1.145 -7.184 1.00 92.25 92 VAL A N 1
ATOM 669 C CA . VAL A 1 92 ? -5.329 0.300 -7.430 1.00 92.25 92 VAL A CA 1
ATOM 670 C C . VAL A 1 92 ? -3.944 0.628 -7.979 1.00 92.25 92 VAL A C 1
ATOM 672 O O . VAL A 1 92 ? -3.830 1.363 -8.964 1.00 92.25 92 VAL A O 1
ATOM 675 N N . VAL A 1 93 ? -2.889 0.070 -7.383 1.00 90.38 93 VAL A N 1
ATOM 676 C CA . VAL A 1 93 ? -1.504 0.291 -7.827 1.00 90.38 93 VAL A CA 1
ATOM 677 C C . VAL A 1 93 ? -1.307 -0.242 -9.240 1.00 90.38 93 VAL A C 1
ATOM 679 O O . VAL A 1 93 ? -0.802 0.484 -10.098 1.00 90.38 93 VAL A O 1
ATOM 682 N N . TRP A 1 94 ? -1.776 -1.460 -9.506 1.00 90.12 94 TRP A N 1
ATOM 683 C CA . TRP A 1 94 ? -1.736 -2.078 -10.826 1.00 90.12 94 TRP A CA 1
ATOM 684 C C . TRP A 1 94 ? -2.432 -1.218 -11.881 1.00 90.12 94 TRP A C 1
ATOM 686 O O . TRP A 1 94 ? -1.804 -0.808 -12.859 1.00 90.12 94 TRP A O 1
ATOM 696 N N . MET A 1 95 ? -3.703 -0.864 -11.661 1.00 90.12 95 MET A N 1
ATOM 697 C CA . MET A 1 95 ? -4.480 -0.041 -12.593 1.00 90.12 95 MET A CA 1
ATOM 698 C C . MET A 1 95 ? -3.794 1.298 -12.865 1.00 90.12 95 MET A C 1
ATOM 700 O O . MET A 1 95 ? -3.725 1.750 -14.013 1.00 90.12 95 MET A O 1
ATOM 704 N N . ARG A 1 96 ? -3.248 1.938 -11.824 1.00 88.88 96 ARG A N 1
ATOM 705 C CA . ARG A 1 96 ? -2.603 3.244 -11.965 1.00 88.88 96 ARG A CA 1
ATOM 706 C C . ARG A 1 96 ? -1.293 3.157 -12.740 1.00 88.88 96 ARG A C 1
ATOM 708 O O . ARG A 1 96 ? -1.029 4.026 -13.573 1.00 88.88 96 ARG A O 1
ATOM 715 N N . LEU A 1 97 ? -0.496 2.122 -12.496 1.00 86.06 97 LEU A N 1
ATOM 716 C CA . LEU A 1 97 ? 0.758 1.899 -13.206 1.00 86.06 97 LEU A CA 1
ATOM 717 C C . LEU A 1 97 ? 0.526 1.511 -14.669 1.00 86.06 97 LEU A C 1
ATOM 719 O O . LEU A 1 97 ? 1.183 2.074 -15.544 1.00 86.06 97 LEU A O 1
ATOM 723 N N . VAL A 1 98 ? -0.456 0.652 -14.956 1.00 86.06 98 VAL A N 1
ATOM 724 C CA . VAL A 1 98 ? -0.865 0.312 -16.332 1.00 86.06 98 VAL A CA 1
ATOM 725 C C . VAL A 1 98 ? -1.333 1.560 -17.079 1.00 86.06 98 VAL A C 1
ATOM 727 O O . VAL A 1 98 ? -0.890 1.826 -18.195 1.00 86.06 98 VAL A O 1
ATOM 730 N N . ASN A 1 99 ? -2.186 2.377 -16.459 1.00 85.94 99 ASN A N 1
ATOM 731 C CA . ASN A 1 99 ? -2.658 3.624 -17.060 1.00 85.94 99 ASN A CA 1
ATOM 732 C C . ASN A 1 99 ? -1.510 4.628 -17.276 1.00 85.94 99 ASN A C 1
ATOM 734 O O . ASN A 1 99 ? -1.456 5.298 -18.306 1.00 85.94 99 ASN A O 1
ATOM 738 N N . SER A 1 100 ? -0.559 4.708 -16.341 1.00 83.00 100 SER A N 1
ATOM 739 C CA . SER A 1 100 ? 0.629 5.559 -16.478 1.00 83.00 100 SER A CA 1
ATOM 740 C C . SER A 1 100 ? 1.524 5.117 -17.640 1.00 83.00 100 SER A C 1
ATOM 742 O O . SER A 1 100 ? 1.930 5.947 -18.457 1.00 83.00 100 SER A O 1
ATOM 744 N N . ALA A 1 101 ? 1.762 3.808 -17.769 1.00 80.75 101 ALA A N 1
ATOM 745 C CA . ALA A 1 101 ? 2.534 3.227 -18.863 1.00 80.75 101 ALA A CA 1
ATOM 746 C C . ALA A 1 101 ? 1.874 3.481 -20.229 1.00 80.75 101 ALA A C 1
ATOM 748 O O . ALA A 1 101 ? 2.562 3.865 -21.174 1.00 80.75 101 ALA A O 1
ATOM 749 N N . ARG A 1 102 ? 0.540 3.356 -20.313 1.00 80.44 102 ARG A N 1
ATOM 750 C CA . ARG A 1 102 ? -0.239 3.631 -21.536 1.00 80.44 102 ARG A CA 1
ATOM 751 C C . ARG A 1 102 ? -0.205 5.099 -21.950 1.00 80.44 102 ARG A C 1
ATOM 753 O O . ARG A 1 102 ? -0.062 5.393 -23.129 1.00 80.44 102 ARG A O 1
ATOM 760 N N . ARG A 1 103 ? -0.329 6.030 -20.998 1.00 79.50 103 ARG A N 1
ATOM 761 C CA . ARG A 1 103 ? -0.326 7.473 -21.300 1.00 79.50 103 ARG A CA 1
ATOM 762 C C . ARG A 1 103 ? 1.057 7.992 -21.674 1.00 79.50 103 ARG A C 1
ATOM 764 O O . ARG A 1 103 ? 1.163 8.975 -22.404 1.00 79.50 103 ARG A O 1
ATOM 771 N N . HIS A 1 104 ? 2.117 7.374 -21.154 1.00 73.50 104 HIS A N 1
ATOM 772 C CA . HIS A 1 104 ? 3.480 7.886 -21.291 1.00 73.50 104 HIS A CA 1
ATOM 773 C C . HIS A 1 104 ? 4.498 6.795 -21.660 1.00 73.50 104 HIS A C 1
ATOM 775 O O . HIS A 1 104 ? 5.448 6.544 -20.905 1.00 73.50 104 HIS A O 1
ATOM 781 N N . PRO A 1 105 ? 4.361 6.195 -22.858 1.00 66.25 105 PRO A N 1
ATOM 782 C CA . PRO A 1 105 ? 5.214 5.101 -23.311 1.00 66.25 105 PRO A CA 1
ATOM 783 C C . PRO A 1 105 ? 6.689 5.502 -23.465 1.00 66.25 105 PRO A C 1
ATOM 785 O O . PRO A 1 105 ? 7.552 4.652 -23.297 1.00 66.25 105 PRO A O 1
ATOM 788 N N . GLY A 1 10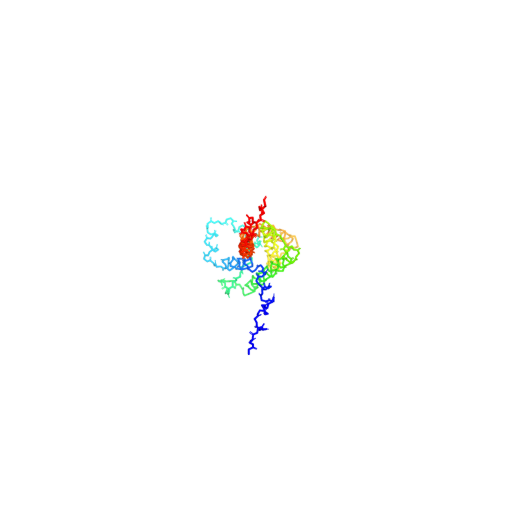6 ? 7.015 6.788 -23.661 1.00 62.38 106 GLY A N 1
ATOM 789 C CA . GLY A 1 106 ? 8.397 7.304 -23.729 1.00 62.38 106 GLY A CA 1
ATOM 790 C C . GLY A 1 106 ? 8.988 7.834 -22.409 1.00 62.38 106 GLY A C 1
ATOM 791 O O . GLY A 1 106 ? 10.082 8.394 -22.405 1.00 62.38 106 GLY A O 1
ATOM 792 N N . GLY A 1 107 ? 8.283 7.715 -21.278 1.00 67.81 107 GLY A N 1
ATOM 793 C CA . GLY A 1 107 ? 8.688 8.344 -20.012 1.00 67.81 107 GLY A CA 1
ATOM 794 C C . GLY A 1 107 ? 10.078 7.927 -19.494 1.00 67.81 107 GLY A C 1
ATOM 795 O O . GLY A 1 107 ? 10.422 6.748 -19.515 1.00 67.81 107 GLY A O 1
ATOM 796 N N . GLY A 1 108 ? 10.856 8.909 -19.011 1.00 81.06 108 GLY A N 1
ATOM 797 C CA . GLY A 1 108 ? 12.155 8.757 -18.331 1.00 81.06 108 GLY A CA 1
ATOM 798 C C . GLY A 1 108 ? 12.133 7.891 -17.064 1.00 81.06 108 GLY A C 1
ATOM 799 O O . GLY A 1 108 ? 11.079 7.688 -16.465 1.00 81.06 108 GLY A O 1
ATOM 800 N N . VAL A 1 109 ? 13.314 7.456 -16.603 1.00 84.31 109 VAL A N 1
ATOM 801 C CA . VAL A 1 109 ? 13.501 6.695 -15.345 1.00 84.31 109 VAL A CA 1
ATOM 802 C C . VAL A 1 109 ? 12.901 7.437 -14.141 1.00 84.31 109 VAL A C 1
ATOM 804 O O . VAL A 1 109 ? 12.160 6.845 -13.360 1.00 84.31 109 VAL A O 1
ATOM 807 N N . GLY A 1 110 ? 13.108 8.757 -14.043 1.00 85.81 110 GLY A N 1
ATOM 808 C CA . GLY A 1 110 ? 12.518 9.577 -12.974 1.00 85.81 110 GLY A CA 1
ATOM 809 C C . GLY A 1 110 ? 10.984 9.616 -12.991 1.00 85.81 110 GLY A C 1
ATOM 810 O O . GLY A 1 110 ? 10.346 9.721 -11.947 1.00 85.81 110 GLY A O 1
ATOM 811 N N . ARG A 1 111 ? 10.365 9.450 -14.166 1.00 84.75 111 ARG A N 1
ATOM 812 C CA . ARG A 1 111 ? 8.905 9.378 -14.293 1.00 84.75 111 ARG A CA 1
ATOM 813 C C . ARG A 1 111 ? 8.359 8.008 -13.902 1.00 84.75 111 ARG A C 1
ATOM 815 O O . ARG A 1 111 ? 7.276 7.929 -13.334 1.00 84.75 111 ARG A O 1
ATOM 822 N N . ALA A 1 112 ? 9.106 6.940 -14.179 1.00 84.69 112 ALA A N 1
ATOM 823 C CA . ALA A 1 112 ? 8.778 5.607 -13.681 1.00 84.69 112 ALA A CA 1
ATOM 824 C C . ALA A 1 112 ? 8.845 5.563 -12.145 1.00 84.69 112 ALA A C 1
ATOM 826 O O . ALA A 1 112 ? 7.947 5.003 -11.513 1.00 84.69 112 ALA A O 1
ATOM 827 N N . PHE A 1 113 ? 9.838 6.232 -11.548 1.00 88.94 113 PHE A N 1
ATOM 828 C CA . PHE A 1 113 ? 9.936 6.393 -10.097 1.00 88.94 113 PHE A CA 1
ATOM 829 C C . PHE A 1 113 ? 8.712 7.108 -9.512 1.00 88.94 113 PHE A C 1
ATOM 831 O O . PHE A 1 113 ? 8.027 6.552 -8.654 1.00 88.94 113 PHE A O 1
ATOM 838 N N . SER A 1 114 ? 8.386 8.308 -10.010 1.00 89.25 114 SER A N 1
ATOM 839 C CA . SER A 1 114 ? 7.257 9.087 -9.484 1.00 89.25 114 SER A CA 1
ATOM 840 C C . SER A 1 114 ? 5.902 8.423 -9.742 1.00 89.25 114 SER A C 1
ATOM 842 O O . SER A 1 114 ? 5.004 8.527 -8.907 1.00 89.25 114 SER A O 1
ATOM 844 N N . ALA A 1 115 ? 5.757 7.679 -10.844 1.00 88.81 115 ALA A N 1
ATOM 845 C CA . ALA A 1 115 ? 4.580 6.853 -11.098 1.00 88.81 115 ALA A CA 1
ATOM 846 C C . ALA A 1 115 ? 4.443 5.711 -10.076 1.00 88.81 115 ALA A C 1
ATOM 848 O O . ALA A 1 115 ? 3.342 5.495 -9.574 1.00 88.81 115 ALA A O 1
ATOM 849 N N . GLY A 1 116 ? 5.541 5.021 -9.741 1.00 87.62 116 GLY A N 1
ATOM 850 C CA . GLY A 1 116 ? 5.581 3.984 -8.702 1.00 87.62 116 GLY A CA 1
ATOM 851 C C . GLY A 1 116 ? 5.243 4.528 -7.320 1.00 87.62 116 GLY A C 1
ATOM 852 O O . GLY A 1 116 ? 4.362 3.998 -6.642 1.00 87.62 116 GLY A O 1
ATOM 853 N N . LEU A 1 117 ? 5.869 5.640 -6.944 1.00 91.81 117 LEU A N 1
ATOM 854 C CA . LEU A 1 117 ? 5.620 6.312 -5.673 1.00 91.81 117 LEU A CA 1
ATOM 855 C C . LEU A 1 117 ? 4.165 6.784 -5.561 1.00 91.81 117 LEU A C 1
ATOM 857 O O . LEU A 1 117 ? 3.472 6.434 -4.609 1.00 91.81 117 LEU A O 1
ATOM 861 N N . GLY A 1 118 ? 3.667 7.517 -6.562 1.00 90.81 118 GLY A N 1
ATOM 862 C CA . GLY A 1 118 ? 2.301 8.043 -6.555 1.00 90.81 118 GLY A CA 1
ATOM 863 C C . GLY A 1 118 ? 1.233 6.949 -6.613 1.00 90.81 118 GLY A C 1
ATOM 864 O O . GLY A 1 118 ? 0.188 7.073 -5.974 1.00 90.81 118 GLY A O 1
ATOM 865 N N . ALA A 1 119 ? 1.486 5.858 -7.342 1.00 91.50 119 ALA A N 1
ATOM 866 C CA . ALA A 1 119 ? 0.605 4.695 -7.331 1.00 91.50 119 ALA A CA 1
ATOM 867 C C . ALA A 1 119 ? 0.552 4.049 -5.945 1.00 91.50 119 ALA A C 1
ATOM 869 O O . ALA A 1 119 ? -0.543 3.787 -5.454 1.00 91.50 119 ALA A O 1
ATOM 870 N N . THR A 1 120 ? 1.707 3.865 -5.301 1.00 90.94 120 THR A N 1
ATOM 871 C CA . THR A 1 120 ? 1.809 3.239 -3.975 1.00 90.94 120 THR A CA 1
ATOM 872 C C . THR A 1 120 ? 1.099 4.053 -2.905 1.00 90.94 120 THR A C 1
ATOM 874 O O . THR A 1 120 ? 0.282 3.495 -2.179 1.00 90.94 120 THR A O 1
ATOM 877 N N . VAL A 1 121 ? 1.323 5.372 -2.853 1.00 94.81 121 VAL A N 1
ATOM 878 C CA . VAL A 1 121 ? 0.630 6.269 -1.910 1.00 94.81 121 VAL A CA 1
ATOM 879 C C . VAL A 1 121 ? -0.885 6.101 -2.008 1.00 94.81 121 VAL A C 1
ATOM 881 O O . VAL A 1 121 ? -1.570 5.979 -0.997 1.00 94.81 121 VAL A O 1
ATOM 884 N N . ILE A 1 122 ? -1.411 6.042 -3.230 1.00 93.31 122 ILE A N 1
ATOM 885 C CA . ILE A 1 122 ? -2.858 6.001 -3.449 1.00 93.31 122 ILE A CA 1
ATOM 886 C C . ILE A 1 122 ? -3.427 4.600 -3.224 1.00 93.31 122 ILE A C 1
ATOM 888 O O . ILE A 1 122 ? -4.535 4.478 -2.710 1.00 93.31 122 ILE A O 1
ATOM 892 N N . GLY A 1 123 ? -2.666 3.550 -3.532 1.00 91.38 123 GLY A N 1
ATOM 893 C CA . GLY A 1 123 ? -3.027 2.184 -3.161 1.00 91.38 123 GLY A CA 1
ATOM 894 C C . GLY A 1 123 ? -3.105 1.993 -1.651 1.00 91.38 123 GLY A C 1
ATOM 895 O O . GLY A 1 123 ? -4.101 1.470 -1.157 1.00 91.38 123 GLY A O 1
ATOM 896 N N . VAL A 1 124 ? -2.079 2.437 -0.919 1.00 91.19 124 VAL A N 1
ATOM 897 C CA . VAL A 1 124 ? -2.029 2.337 0.549 1.00 91.19 124 VAL A CA 1
ATOM 898 C C . VAL A 1 124 ? -3.172 3.128 1.172 1.00 91.19 124 VAL A C 1
ATOM 900 O O . VAL A 1 124 ? -3.870 2.599 2.031 1.00 91.19 124 VAL A O 1
ATOM 903 N N . LEU A 1 125 ? -3.421 4.348 0.689 1.00 93.19 125 LEU A N 1
ATOM 904 C CA . LEU A 1 125 ? -4.562 5.154 1.114 1.00 93.19 125 LEU A CA 1
ATOM 905 C C . LEU A 1 125 ? -5.893 4.424 0.890 1.00 93.19 125 LEU A C 1
ATOM 907 O O . LEU A 1 125 ? -6.694 4.333 1.812 1.00 93.19 125 LEU A O 1
ATOM 911 N N . ALA A 1 126 ? -6.120 3.868 -0.302 1.00 93.06 126 ALA A N 1
ATOM 912 C CA . ALA A 1 126 ? -7.356 3.155 -0.618 1.00 93.06 126 ALA A CA 1
ATOM 913 C C . ALA A 1 126 ? -7.562 1.916 0.270 1.00 93.06 126 ALA A C 1
ATOM 915 O O . ALA A 1 126 ? -8.653 1.714 0.799 1.00 93.06 126 ALA A O 1
ATOM 916 N N . GLY A 1 127 ? -6.515 1.111 0.472 1.00 90.25 127 GLY A N 1
ATOM 917 C CA . GLY A 1 127 ? -6.588 -0.064 1.338 1.00 90.25 127 GLY A CA 1
ATOM 918 C C . GLY A 1 127 ? -6.804 0.304 2.809 1.00 90.25 127 GLY A C 1
ATOM 919 O O . GLY A 1 127 ? -7.663 -0.273 3.472 1.00 90.25 127 GLY A O 1
ATOM 920 N N . ASN A 1 128 ? -6.089 1.303 3.325 1.00 91.75 128 ASN A N 1
ATOM 921 C CA . ASN A 1 128 ? -6.246 1.730 4.716 1.00 91.75 128 ASN A CA 1
ATOM 922 C C . ASN A 1 128 ? -7.577 2.437 4.981 1.00 91.75 128 ASN A C 1
ATOM 924 O O . ASN A 1 128 ? -8.102 2.287 6.077 1.00 91.75 128 ASN A O 1
ATOM 928 N N . LEU A 1 129 ? -8.174 3.123 4.001 1.00 90.62 129 LEU A N 1
ATOM 929 C CA . LEU A 1 129 ? -9.529 3.664 4.145 1.00 90.62 129 LEU A CA 1
ATOM 930 C C . LEU A 1 129 ? -10.556 2.557 4.410 1.00 90.62 129 LEU A C 1
ATOM 932 O O . LEU A 1 129 ? -11.421 2.735 5.261 1.00 90.62 129 LEU A O 1
ATOM 936 N N . ILE A 1 130 ? -10.434 1.397 3.754 1.00 91.31 130 ILE A N 1
ATOM 937 C CA . ILE A 1 130 ? -11.298 0.235 4.033 1.00 91.31 130 ILE A CA 1
ATOM 938 C C . ILE A 1 130 ? -11.132 -0.210 5.489 1.00 91.31 130 ILE A C 1
ATOM 940 O O . ILE A 1 130 ? -12.126 -0.440 6.178 1.00 91.31 130 ILE A O 1
ATOM 944 N N . ARG A 1 131 ? -9.884 -0.280 5.975 1.00 87.75 131 ARG A N 1
ATOM 945 C CA . ARG A 1 131 ? -9.580 -0.648 7.367 1.00 87.75 131 ARG A CA 1
ATOM 946 C C . ARG A 1 131 ? -10.150 0.368 8.352 1.00 87.75 131 ARG A C 1
ATOM 948 O O . ARG A 1 131 ? -10.783 -0.042 9.315 1.00 87.75 131 ARG A O 1
ATOM 955 N N . THR A 1 132 ? -9.973 1.665 8.099 1.00 86.75 132 THR A N 1
ATOM 956 C CA . THR A 1 132 ? -10.512 2.744 8.939 1.00 86.75 132 THR A CA 1
ATOM 957 C C . THR A 1 132 ? -12.031 2.693 8.995 1.00 86.75 132 THR A C 1
ATOM 959 O O . THR A 1 132 ? -12.586 2.683 10.084 1.00 86.75 132 THR A O 1
ATOM 962 N N . VAL A 1 133 ? -12.708 2.594 7.848 1.00 88.69 133 VAL A N 1
ATOM 963 C CA . VAL A 1 133 ? -14.176 2.519 7.798 1.00 88.69 133 VAL A CA 1
ATOM 964 C C . VAL A 1 133 ? -14.679 1.314 8.589 1.00 88.69 133 VAL A C 1
ATOM 966 O O . VAL A 1 133 ? -15.582 1.451 9.409 1.00 88.69 133 VAL A O 1
ATOM 969 N N . TYR A 1 134 ? -14.070 0.144 8.390 1.00 88.75 134 TYR A N 1
ATOM 970 C CA . TYR A 1 134 ? -14.419 -1.056 9.143 1.00 88.75 134 TYR A CA 1
ATOM 971 C C . TYR A 1 134 ? -14.179 -0.889 10.654 1.00 88.75 134 TYR A C 1
ATOM 973 O O . TYR A 1 134 ? -15.073 -1.187 11.446 1.00 88.75 134 TYR A O 1
ATOM 981 N N . LEU A 1 135 ? -13.015 -0.367 11.057 1.00 85.31 135 LEU A N 1
ATOM 982 C CA . LEU A 1 135 ? -12.680 -0.120 12.463 1.00 85.31 135 LEU A CA 1
ATOM 983 C C . LEU A 1 135 ? -13.659 0.851 13.123 1.00 85.31 135 LEU A C 1
ATOM 985 O O . LEU A 1 135 ? -14.106 0.582 14.233 1.00 85.31 135 LEU A O 1
ATOM 989 N N . SER A 1 136 ? -14.067 1.915 12.434 1.00 85.50 136 SER A N 1
ATOM 990 C CA . SER A 1 136 ? -15.038 2.872 12.964 1.00 85.50 136 SER A CA 1
ATOM 991 C C . SER A 1 136 ? -16.409 2.248 13.240 1.00 85.50 136 SER A C 1
ATOM 993 O O . SER A 1 136 ? -17.052 2.601 14.229 1.00 85.50 136 SER A O 1
ATOM 995 N N . PHE A 1 137 ? -16.852 1.287 12.418 1.00 86.62 137 PHE A N 1
ATOM 996 C CA . PHE A 1 137 ? -18.082 0.532 12.689 1.00 86.62 137 PHE A CA 1
ATOM 997 C C . PHE A 1 137 ? -17.922 -0.443 13.858 1.00 86.62 137 PHE A C 1
ATOM 999 O O . PHE A 1 137 ? -18.834 -0.568 14.675 1.00 86.62 137 PHE A O 1
ATOM 1006 N N . VAL A 1 138 ? -16.769 -1.110 13.966 1.00 85.94 138 VAL A N 1
ATOM 1007 C CA . VAL A 1 138 ? -16.471 -2.034 15.075 1.00 85.94 138 VAL A CA 1
ATOM 1008 C C . VAL A 1 138 ? -16.390 -1.293 16.411 1.00 85.94 138 VAL A C 1
ATOM 1010 O O . VAL A 1 138 ? -16.903 -1.782 17.414 1.00 85.94 138 VAL A O 1
ATOM 1013 N N . LEU A 1 139 ? -15.784 -0.105 16.423 1.00 85.00 139 LEU A N 1
ATOM 1014 C CA . LEU A 1 139 ? -15.614 0.733 17.611 1.00 85.00 139 LEU A CA 1
ATOM 1015 C C . LEU A 1 139 ? -16.848 1.589 17.941 1.00 85.00 139 LEU A C 1
ATOM 1017 O O . LEU A 1 139 ? -16.837 2.293 18.948 1.00 85.00 139 LEU A O 1
ATOM 1021 N N . GLN A 1 140 ? -17.904 1.526 17.119 1.00 86.00 140 GLN A N 1
ATOM 1022 C CA . GLN A 1 140 ? -19.110 2.355 17.239 1.00 86.00 140 GLN A CA 1
ATOM 1023 C C . GLN A 1 140 ? -18.785 3.846 17.422 1.00 86.00 140 GLN A C 1
ATOM 1025 O O . GLN A 1 140 ? -19.330 4.528 18.292 1.00 86.00 140 GLN A O 1
ATOM 1030 N N . GLU A 1 141 ? -17.864 4.354 16.603 1.00 85.12 141 GLU A N 1
ATOM 1031 C CA . GLU A 1 141 ? -17.409 5.736 16.704 1.00 85.12 141 GLU A CA 1
ATOM 1032 C C . GLU A 1 141 ? -18.551 6.730 16.448 1.00 85.12 141 GLU A C 1
ATOM 1034 O O . GLU A 1 141 ? -19.345 6.593 15.515 1.00 85.12 141 GLU A O 1
ATOM 1039 N N . GLY A 1 142 ? -18.598 7.794 17.254 1.00 87.62 142 GLY A N 1
ATOM 1040 C CA . GLY A 1 142 ? -19.436 8.952 16.953 1.00 87.62 142 GLY A CA 1
ATOM 1041 C C . GLY A 1 142 ? -18.973 9.662 15.667 1.00 87.62 142 GLY A C 1
ATOM 1042 O O . GLY A 1 142 ? -17.813 9.540 15.272 1.00 87.62 142 GLY A O 1
ATOM 1043 N N . PRO A 1 143 ? -19.825 10.483 15.028 1.00 87.06 143 PRO A N 1
ATOM 1044 C CA . PRO A 1 143 ? -19.531 11.090 13.723 1.00 87.06 143 PRO A CA 1
ATOM 1045 C C . PRO A 1 143 ? -18.273 11.978 13.714 1.00 87.06 143 PRO A C 1
ATOM 1047 O O . PRO A 1 143 ? -17.563 12.035 12.712 1.00 87.06 143 PRO A O 1
ATOM 1050 N N . GLY A 1 144 ? -17.967 12.650 14.830 1.00 87.25 144 GLY A N 1
ATOM 1051 C CA . GLY A 1 144 ? -16.737 13.436 14.973 1.00 87.25 144 GLY A CA 1
ATOM 1052 C C . GLY A 1 144 ? -15.476 12.571 15.057 1.00 87.25 144 GLY A C 1
ATOM 1053 O O . GLY A 1 144 ? -14.477 12.887 14.414 1.00 87.25 144 GLY A O 1
ATOM 1054 N N . ALA A 1 145 ? -15.541 11.457 15.794 1.00 85.75 145 ALA A N 1
ATOM 1055 C CA . ALA A 1 145 ? -14.447 10.492 15.879 1.00 85.75 145 ALA A CA 1
ATOM 1056 C C . ALA A 1 145 ? -14.218 9.810 14.524 1.00 85.75 145 ALA A C 1
ATOM 1058 O O . ALA A 1 145 ? -13.086 9.764 14.066 1.00 85.75 145 ALA A O 1
ATOM 1059 N N . TYR A 1 146 ? -15.289 9.444 13.814 1.00 84.62 146 TYR A N 1
ATOM 1060 C CA . TYR A 1 146 ? -15.212 8.903 12.456 1.00 84.62 146 TYR A CA 1
ATOM 1061 C C . TYR A 1 146 ? -14.465 9.829 11.482 1.00 84.62 146 TYR A C 1
ATOM 1063 O O . TYR A 1 146 ? -13.564 9.396 10.762 1.00 84.62 146 TYR A O 1
ATOM 1071 N N . LEU A 1 147 ? -14.798 11.128 11.470 1.00 88.94 147 LEU A N 1
ATOM 1072 C CA . LEU A 1 147 ? -14.101 12.108 10.628 1.00 88.94 147 LEU A CA 1
ATOM 1073 C C . LEU A 1 147 ? -12.628 12.262 11.025 1.00 88.94 147 LEU A C 1
ATOM 1075 O O . LEU A 1 147 ? -11.765 12.332 10.147 1.00 88.94 147 LEU A O 1
ATOM 1079 N N . ALA A 1 148 ? -12.330 12.283 12.326 1.00 87.12 148 ALA A N 1
ATOM 1080 C CA . ALA A 1 148 ? -10.957 12.330 12.818 1.00 87.12 148 ALA A CA 1
ATOM 1081 C C . ALA A 1 148 ? -10.166 11.074 12.410 1.00 87.12 148 ALA A C 1
ATOM 1083 O O . ALA A 1 148 ? -9.037 11.200 11.935 1.00 87.12 148 ALA A O 1
ATOM 1084 N N . SER A 1 149 ? -10.775 9.889 12.502 1.00 86.50 149 SER A N 1
ATOM 1085 C CA . SER A 1 149 ? -10.199 8.606 12.0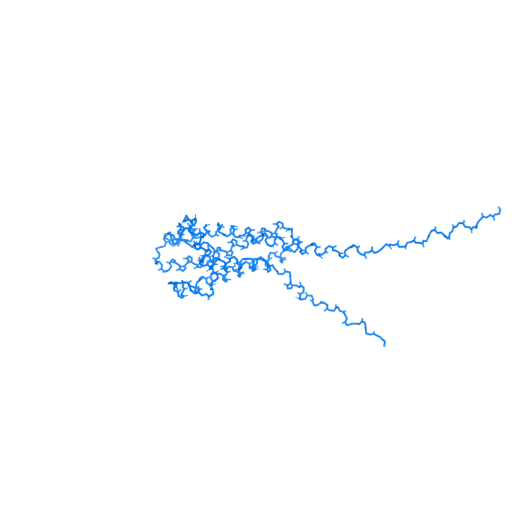92 1.00 86.50 149 SER A CA 1
ATOM 1086 C C . SER A 1 149 ? -9.943 8.551 10.586 1.00 86.50 149 SER A C 1
ATOM 1088 O O . SER A 1 149 ? -8.880 8.098 10.159 1.00 86.50 149 SER A O 1
ATOM 1090 N N . LEU A 1 150 ? -10.851 9.088 9.762 1.00 88.75 150 LEU A N 1
ATOM 1091 C CA . LEU A 1 150 ? -10.648 9.208 8.314 1.00 88.75 150 LEU A CA 1
ATOM 1092 C C . LEU A 1 150 ? -9.475 10.128 7.966 1.00 88.75 150 LEU A C 1
ATOM 1094 O O . LEU A 1 150 ? -8.617 9.750 7.168 1.00 88.75 150 LEU A O 1
ATOM 1098 N N . VAL A 1 151 ? -9.418 11.324 8.557 1.00 90.06 151 VAL A N 1
ATOM 1099 C CA . VAL A 1 151 ? -8.348 12.294 8.276 1.00 90.06 151 VAL A CA 1
ATOM 1100 C C . VAL A 1 151 ? -7.008 11.791 8.812 1.00 90.06 151 VAL A C 1
ATOM 1102 O O . VAL A 1 151 ? -6.022 11.768 8.075 1.00 90.06 151 VAL A O 1
ATOM 1105 N N . GLY A 1 152 ? -6.966 11.336 10.064 1.00 86.12 152 GLY A N 1
ATOM 1106 C CA . GLY A 1 152 ? -5.765 10.779 10.683 1.00 86.12 152 GLY A CA 1
ATOM 1107 C C . GLY A 1 152 ? -5.268 9.539 9.942 1.00 86.12 152 GLY A C 1
ATOM 1108 O O . GLY A 1 152 ? -4.084 9.441 9.618 1.00 86.12 152 GLY A O 1
ATOM 1109 N N . GLY A 1 153 ? -6.182 8.635 9.583 1.00 86.31 153 GLY A N 1
ATOM 1110 C CA . GLY A 1 153 ? -5.884 7.435 8.808 1.00 86.31 153 GLY A CA 1
ATOM 1111 C C . GLY A 1 153 ? -5.339 7.775 7.426 1.00 86.31 153 GLY A C 1
ATOM 1112 O O . GLY A 1 153 ? -4.352 7.179 6.995 1.00 86.31 153 GLY A O 1
ATOM 1113 N N . ALA A 1 154 ? -5.903 8.781 6.754 1.00 89.19 154 ALA A N 1
ATOM 1114 C CA . ALA A 1 154 ? -5.398 9.256 5.472 1.00 89.19 154 ALA A CA 1
ATOM 1115 C C . ALA A 1 154 ? -3.977 9.829 5.582 1.00 89.19 154 ALA A C 1
ATOM 1117 O O . ALA A 1 154 ? -3.116 9.464 4.782 1.00 89.19 154 ALA A O 1
ATOM 1118 N N . LEU A 1 155 ? -3.698 10.665 6.586 1.00 90.50 155 LEU A N 1
ATOM 1119 C CA . LEU A 1 155 ? -2.368 11.248 6.807 1.00 90.50 155 LEU A CA 1
ATOM 1120 C C . LEU A 1 155 ? -1.310 10.173 7.083 1.00 90.50 155 LEU A C 1
ATOM 1122 O O . LEU A 1 155 ? -0.255 10.155 6.444 1.00 90.50 155 LEU A O 1
ATOM 1126 N N . VAL A 1 156 ? -1.618 9.233 7.979 1.00 87.50 156 VAL A N 1
ATOM 1127 C CA . VAL A 1 156 ? -0.742 8.097 8.304 1.00 87.50 156 VAL A CA 1
ATOM 1128 C C . VAL A 1 156 ? -0.517 7.219 7.068 1.00 87.50 156 VAL A C 1
ATOM 1130 O O . VAL A 1 156 ? 0.606 6.784 6.809 1.00 87.50 156 VAL A O 1
ATOM 1133 N N . SER A 1 157 ? -1.553 7.015 6.252 1.00 89.94 157 SER A N 1
ATOM 1134 C CA . SER A 1 157 ? -1.467 6.244 5.006 1.00 89.94 157 SER A CA 1
ATOM 1135 C C . SER A 1 157 ? -0.624 6.926 3.940 1.00 89.94 157 SER A C 1
ATOM 1137 O O . SER A 1 157 ? 0.100 6.245 3.221 1.00 89.94 157 SER A O 1
ATOM 1139 N N . VAL A 1 158 ? -0.681 8.255 3.833 1.00 90.88 158 VAL A N 1
ATOM 1140 C CA . VAL A 1 158 ? 0.192 9.012 2.927 1.00 90.88 158 VAL A CA 1
ATOM 1141 C C . VAL A 1 158 ? 1.646 8.870 3.361 1.00 90.88 158 VAL A C 1
ATOM 1143 O O . VAL A 1 158 ? 2.500 8.613 2.514 1.00 90.88 158 VAL A O 1
ATOM 1146 N N . LEU A 1 159 ? 1.928 8.967 4.663 1.00 91.69 159 LEU A N 1
ATOM 1147 C CA . LEU A 1 159 ? 3.281 8.808 5.194 1.00 91.69 159 LEU A CA 1
ATOM 1148 C C . LEU A 1 159 ? 3.833 7.401 4.918 1.00 91.69 159 LEU A C 1
ATOM 1150 O O . LEU A 1 159 ? 4.897 7.260 4.315 1.00 91.69 159 LEU A O 1
ATOM 1154 N N . TRP A 1 160 ? 3.090 6.354 5.281 1.00 88.50 160 TRP A N 1
ATOM 1155 C CA . TRP A 1 160 ? 3.490 4.968 5.014 1.00 88.50 160 TRP A CA 1
ATOM 1156 C C . TRP A 1 160 ? 3.556 4.650 3.524 1.00 88.50 160 TRP A C 1
ATOM 1158 O O . TRP A 1 160 ? 4.495 3.999 3.064 1.00 88.50 160 TRP A O 1
ATOM 1168 N N . GLY A 1 161 ? 2.592 5.147 2.755 1.00 89.12 161 GLY A N 1
ATOM 1169 C CA . GLY A 1 161 ? 2.557 5.020 1.308 1.00 89.12 161 GLY A CA 1
ATOM 1170 C C . GLY A 1 161 ? 3.743 5.698 0.631 1.00 89.12 161 GLY A C 1
ATOM 1171 O O . GLY A 1 161 ? 4.246 5.169 -0.356 1.00 89.12 161 GLY A O 1
ATOM 1172 N N . ALA A 1 162 ? 4.239 6.813 1.173 1.00 91.00 162 ALA A N 1
ATOM 1173 C CA . ALA A 1 162 ? 5.453 7.462 0.694 1.00 91.00 162 ALA A CA 1
ATOM 1174 C C . ALA A 1 162 ? 6.691 6.623 1.026 1.00 91.00 162 ALA A C 1
ATOM 1176 O O . ALA A 1 162 ? 7.476 6.345 0.123 1.00 91.00 162 ALA A O 1
ATOM 1177 N N . ILE A 1 163 ? 6.829 6.153 2.273 1.00 90.94 163 ILE A N 1
ATOM 1178 C CA . ILE A 1 163 ? 7.956 5.309 2.712 1.00 90.94 163 ILE A CA 1
ATOM 1179 C C . ILE A 1 163 ? 8.054 4.044 1.849 1.00 90.94 163 ILE A C 1
ATOM 1181 O O . ILE A 1 163 ? 9.102 3.770 1.269 1.00 90.94 163 ILE A O 1
ATOM 1185 N N . VAL A 1 164 ? 6.956 3.298 1.704 1.00 88.00 164 VAL A N 1
ATOM 1186 C CA . VAL A 1 164 ? 6.915 2.090 0.860 1.00 88.00 164 VAL A CA 1
ATOM 1187 C C . VAL A 1 164 ? 7.045 2.451 -0.621 1.00 88.00 164 VAL A C 1
ATOM 1189 O O . VAL A 1 164 ? 7.723 1.760 -1.385 1.00 88.00 164 VAL A O 1
ATOM 1192 N N . GLY A 1 165 ? 6.454 3.574 -1.025 1.00 88.56 165 GLY A N 1
ATOM 1193 C CA . GLY A 1 165 ? 6.508 4.102 -2.382 1.00 88.56 165 GLY A CA 1
ATOM 1194 C C . GLY A 1 165 ? 7.916 4.439 -2.862 1.00 88.56 165 GLY A C 1
ATOM 1195 O O . GLY A 1 165 ? 8.155 4.353 -4.064 1.00 88.56 165 GLY A O 1
ATOM 1196 N N . LEU A 1 166 ? 8.864 4.750 -1.970 1.00 90.75 166 LEU A N 1
ATOM 1197 C CA . LEU A 1 166 ? 10.278 4.907 -2.332 1.00 90.75 166 LEU A CA 1
ATOM 1198 C C . LEU A 1 166 ? 10.857 3.597 -2.885 1.00 90.75 166 LEU A C 1
ATOM 1200 O O . LEU A 1 166 ? 11.488 3.603 -3.942 1.00 90.75 166 LEU A O 1
ATOM 1204 N N . PHE A 1 167 ? 10.595 2.468 -2.220 1.00 89.12 167 PHE A N 1
ATOM 1205 C CA . PHE A 1 167 ? 11.074 1.150 -2.651 1.00 89.12 167 PHE A CA 1
ATOM 1206 C C . PHE A 1 167 ? 10.380 0.687 -3.932 1.00 89.12 167 PHE A C 1
ATOM 1208 O O . PHE A 1 167 ? 11.038 0.248 -4.876 1.00 89.12 167 PHE A O 1
ATOM 1215 N N . VAL A 1 168 ? 9.055 0.842 -4.003 1.00 87.00 168 VAL A N 1
ATOM 1216 C CA . VAL A 1 168 ? 8.267 0.476 -5.191 1.00 87.00 168 VAL A CA 1
ATOM 1217 C C . VAL A 1 168 ? 8.637 1.356 -6.389 1.00 87.00 168 VAL A C 1
ATOM 1219 O O . VAL A 1 168 ? 8.809 0.861 -7.503 1.00 87.00 168 VAL A O 1
ATOM 1222 N N . GLY A 1 169 ? 8.811 2.660 -6.168 1.00 84.81 169 GLY A N 1
ATOM 1223 C CA . GLY A 1 169 ? 9.289 3.608 -7.169 1.00 84.81 169 GLY A CA 1
ATOM 1224 C C . GLY A 1 169 ? 10.681 3.247 -7.679 1.00 84.81 169 GLY A C 1
ATOM 1225 O O . GLY A 1 169 ? 10.896 3.239 -8.891 1.00 84.81 169 GLY A O 1
ATOM 1226 N N . ALA A 1 170 ? 11.610 2.900 -6.784 1.00 87.56 170 ALA A N 1
ATOM 1227 C CA . ALA A 1 170 ? 12.960 2.476 -7.151 1.00 87.56 170 ALA A CA 1
ATOM 1228 C C . ALA A 1 170 ? 12.948 1.180 -7.976 1.00 87.56 170 ALA A C 1
ATOM 1230 O O . ALA A 1 170 ? 13.590 1.125 -9.024 1.00 87.56 170 ALA A O 1
ATOM 1231 N N . ALA A 1 171 ? 12.162 0.177 -7.570 1.00 87.00 171 ALA A N 1
ATOM 1232 C CA . ALA A 1 171 ? 11.987 -1.062 -8.327 1.00 87.00 171 ALA A CA 1
ATOM 1233 C C . ALA A 1 171 ? 11.430 -0.794 -9.737 1.00 87.00 171 ALA A C 1
ATOM 1235 O O . ALA A 1 171 ? 11.942 -1.323 -10.725 1.00 87.00 171 ALA A O 1
ATOM 1236 N N . ASN A 1 172 ? 10.433 0.088 -9.850 1.00 85.19 172 ASN A N 1
ATOM 1237 C CA . ASN A 1 172 ? 9.844 0.460 -11.137 1.00 85.19 172 ASN A CA 1
ATOM 1238 C C . ASN A 1 172 ? 10.832 1.220 -12.040 1.00 85.19 172 ASN A C 1
ATOM 1240 O O . ASN A 1 172 ? 10.895 1.000 -13.250 1.00 85.19 172 ASN A O 1
ATOM 1244 N N . ALA A 1 173 ? 11.624 2.118 -11.455 1.00 85.94 173 ALA A N 1
ATOM 1245 C CA . ALA A 1 173 ? 12.664 2.863 -12.153 1.00 85.94 173 ALA A CA 1
ATOM 1246 C C . ALA A 1 173 ? 13.788 1.944 -12.653 1.00 85.94 173 ALA A C 1
ATOM 1248 O O . ALA A 1 173 ? 14.224 2.071 -13.800 1.00 85.94 173 ALA A O 1
ATOM 1249 N N . LEU A 1 174 ? 14.214 0.991 -11.821 1.00 86.38 174 LEU A N 1
ATOM 1250 C CA . LEU A 1 174 ? 15.242 0.013 -12.159 1.00 86.38 174 LEU A CA 1
ATOM 1251 C C . LEU A 1 174 ? 14.783 -0.915 -13.287 1.00 86.38 174 LEU A C 1
ATOM 1253 O O . LEU A 1 174 ? 15.501 -1.065 -14.274 1.00 86.38 174 LEU A O 1
ATOM 1257 N N . ALA A 1 175 ? 13.562 -1.449 -13.202 1.00 84.81 175 ALA A N 1
ATOM 1258 C CA . ALA A 1 175 ? 12.971 -2.254 -14.270 1.00 84.81 175 ALA A CA 1
ATOM 1259 C C . ALA A 1 175 ? 12.949 -1.497 -15.608 1.00 84.81 175 ALA A C 1
ATOM 1261 O O . ALA A 1 175 ? 13.277 -2.047 -16.663 1.00 84.81 175 ALA A O 1
ATOM 1262 N N . ARG A 1 176 ? 12.630 -0.196 -15.562 1.00 81.88 176 ARG A N 1
ATOM 1263 C CA . ARG A 1 176 ? 12.611 0.656 -16.753 1.00 81.88 176 ARG A CA 1
ATOM 1264 C C . ARG A 1 176 ? 14.000 0.907 -17.335 1.00 81.88 176 ARG A C 1
ATOM 1266 O O . ARG A 1 176 ? 14.119 1.016 -18.553 1.00 81.88 176 ARG A O 1
ATOM 1273 N N . ARG A 1 177 ? 15.025 1.020 -16.490 1.00 85.00 177 ARG A N 1
ATOM 1274 C CA . ARG A 1 177 ? 16.418 1.165 -16.925 1.00 85.00 177 ARG A CA 1
ATOM 1275 C C . ARG A 1 177 ? 16.899 -0.096 -17.642 1.00 85.00 177 ARG A C 1
ATOM 1277 O O . ARG A 1 177 ? 17.328 0.004 -18.783 1.00 85.00 177 ARG A O 1
ATOM 1284 N N . ILE A 1 178 ? 16.703 -1.263 -17.027 1.00 83.94 178 ILE A N 1
ATOM 1285 C CA . ILE A 1 178 ? 17.082 -2.566 -17.601 1.00 83.94 178 ILE A CA 1
ATOM 1286 C C . ILE A 1 178 ? 16.417 -2.772 -18.970 1.00 83.94 178 ILE A C 1
ATOM 1288 O O . ILE A 1 178 ? 17.076 -3.152 -19.931 1.00 83.94 178 ILE A O 1
ATOM 1292 N N . SER A 1 179 ? 15.128 -2.434 -19.085 1.00 80.50 179 SER A N 1
ATOM 1293 C CA . SER A 1 179 ? 14.382 -2.562 -20.347 1.00 80.50 179 SER A CA 1
ATOM 1294 C C . SER A 1 179 ? 14.895 -1.640 -21.463 1.00 80.50 179 SER A C 1
ATOM 1296 O O . SER A 1 179 ? 14.693 -1.934 -22.635 1.00 80.50 179 SER A O 1
ATOM 1298 N N . ARG A 1 180 ? 15.513 -0.498 -21.126 1.00 78.19 180 ARG A N 1
ATOM 1299 C CA . ARG A 1 180 ? 16.114 0.412 -22.117 1.00 78.19 180 ARG A CA 1
ATOM 1300 C C . ARG A 1 180 ? 17.480 -0.072 -22.568 1.00 78.19 180 ARG A C 1
ATOM 1302 O O . ARG A 1 180 ? 17.748 -0.045 -23.762 1.00 78.19 180 ARG A O 1
ATOM 1309 N N . ASP A 1 181 ? 18.305 -0.515 -21.625 1.00 78.44 181 ASP A N 1
ATOM 1310 C CA . ASP A 1 181 ? 19.654 -1.004 -21.912 1.00 78.44 181 ASP A CA 1
ATOM 1311 C C . ASP A 1 181 ? 19.595 -2.256 -22.809 1.00 78.44 181 ASP A C 1
ATOM 1313 O O . ASP A 1 181 ? 20.387 -2.384 -23.735 1.00 78.44 181 ASP A O 1
ATOM 1317 N N . ALA A 1 182 ? 18.590 -3.120 -22.617 1.00 76.19 182 ALA A N 1
ATOM 1318 C CA . ALA A 1 182 ? 18.341 -4.290 -23.463 1.00 76.19 182 ALA A CA 1
ATOM 1319 C C . ALA A 1 182 ? 17.840 -3.966 -24.887 1.00 76.19 182 ALA A C 1
ATOM 1321 O O . ALA A 1 182 ? 17.946 -4.816 -25.761 1.00 76.19 182 ALA A O 1
ATOM 1322 N N . ALA A 1 183 ? 17.306 -2.763 -25.134 1.00 68.31 183 ALA A N 1
ATOM 1323 C CA . ALA A 1 183 ? 16.799 -2.342 -26.447 1.00 68.31 183 ALA A CA 1
ATOM 1324 C C . ALA A 1 183 ? 17.840 -1.579 -27.294 1.00 68.31 183 ALA A C 1
ATOM 1326 O O . ALA A 1 183 ? 17.600 -1.307 -28.466 1.00 68.31 183 ALA A O 1
ATOM 1327 N N . ALA A 1 184 ? 18.991 -1.217 -26.716 1.00 65.75 184 ALA A N 1
ATOM 1328 C CA . ALA A 1 184 ? 20.096 -0.558 -27.414 1.00 65.75 184 ALA A CA 1
ATOM 1329 C C . ALA A 1 184 ? 21.027 -1.459 -28.280 1.00 65.75 184 ALA A C 1
ATOM 1331 O O . ALA A 1 184 ? 21.602 -0.921 -29.231 1.00 65.75 184 ALA A O 1
ATOM 1332 N N . PRO A 1 185 ? 21.221 -2.775 -28.023 1.00 56.97 185 PRO A N 1
ATOM 1333 C CA . PRO A 1 185 ? 22.300 -3.546 -28.648 1.00 56.97 185 PRO A CA 1
ATOM 1334 C C . PRO A 1 185 ? 22.078 -3.932 -30.122 1.00 56.97 185 PRO A C 1
ATOM 1336 O O . PRO A 1 185 ? 23.039 -4.334 -30.767 1.00 56.97 185 PRO A O 1
ATOM 1339 N N . GLU A 1 186 ? 20.881 -3.768 -30.698 1.00 56.38 186 GLU A N 1
ATOM 1340 C CA . GLU A 1 186 ? 20.634 -4.120 -32.113 1.00 56.38 186 GLU A CA 1
ATOM 1341 C C . GLU A 1 186 ? 20.982 -3.016 -33.127 1.00 56.38 186 GLU A C 1
ATOM 1343 O O . GLU A 1 186 ? 21.034 -3.278 -34.321 1.00 56.38 186 GLU A O 1
ATOM 1348 N N . SER A 1 187 ? 21.284 -1.789 -32.686 1.00 55.38 187 SER A N 1
ATOM 1349 C CA . SER A 1 187 ? 21.600 -0.672 -33.603 1.00 55.38 187 SER A CA 1
ATOM 1350 C C . SER A 1 187 ? 23.075 -0.576 -34.031 1.00 55.38 187 SER A C 1
ATOM 1352 O O . SER A 1 187 ? 23.453 0.367 -34.717 1.00 55.38 187 SER A O 1
ATOM 1354 N N . GLY A 1 188 ? 23.920 -1.520 -33.599 1.00 53.97 188 GLY A N 1
ATOM 1355 C CA . GLY A 1 188 ? 25.376 -1.467 -33.783 1.00 53.97 188 GLY A CA 1
ATOM 1356 C C . GLY A 1 188 ? 25.983 -2.590 -34.626 1.00 53.97 188 GLY A C 1
ATOM 1357 O O . GLY A 1 188 ? 27.205 -2.668 -34.689 1.00 53.97 188 GLY A O 1
ATOM 1358 N N . ASN A 1 189 ? 25.171 -3.460 -35.239 1.00 53.22 189 ASN A N 1
ATOM 1359 C CA . ASN A 1 189 ? 25.660 -4.577 -36.059 1.00 53.22 189 ASN A CA 1
ATOM 1360 C C . ASN A 1 189 ? 25.474 -4.357 -37.573 1.00 53.22 189 ASN A C 1
ATOM 1362 O O . ASN A 1 189 ? 25.413 -5.320 -38.336 1.00 53.22 189 ASN A O 1
ATOM 1366 N N . ASP A 1 190 ? 25.424 -3.093 -38.002 1.00 58.00 190 ASP A N 1
ATOM 1367 C CA . ASP A 1 190 ? 25.708 -2.725 -39.388 1.00 58.00 190 ASP A CA 1
ATOM 1368 C C . ASP A 1 190 ? 27.229 -2.823 -39.591 1.00 58.00 190 ASP A C 1
ATOM 1370 O O . ASP A 1 190 ? 28.006 -1.946 -39.208 1.00 58.00 190 ASP A O 1
ATOM 1374 N N . LEU A 1 191 ? 27.654 -3.971 -40.119 1.00 61.66 191 LEU A N 1
ATOM 1375 C CA . LEU A 1 191 ? 29.022 -4.266 -40.539 1.00 61.66 191 LEU A CA 1
ATOM 1376 C C . LEU A 1 191 ? 29.546 -3.237 -41.569 1.00 61.66 191 LEU A C 1
ATOM 1378 O O . LEU A 1 191 ? 28.758 -2.579 -42.253 1.00 61.66 191 LEU A O 1
ATOM 1382 N N . PRO A 1 192 ? 30.880 -3.080 -41.681 1.00 54.28 192 PRO A N 1
ATOM 1383 C CA . PRO A 1 192 ? 31.514 -2.016 -42.451 1.00 54.28 192 PRO A CA 1
ATOM 1384 C C . PRO A 1 192 ? 31.171 -2.138 -43.933 1.00 54.28 192 PRO A C 1
ATOM 1386 O O . PRO A 1 192 ? 31.287 -3.215 -44.514 1.00 54.28 192 PRO A O 1
ATOM 1389 N N . ALA A 1 193 ? 30.809 -1.017 -44.557 1.00 57.00 193 ALA A N 1
ATOM 1390 C CA . ALA A 1 193 ? 30.831 -0.905 -46.004 1.00 57.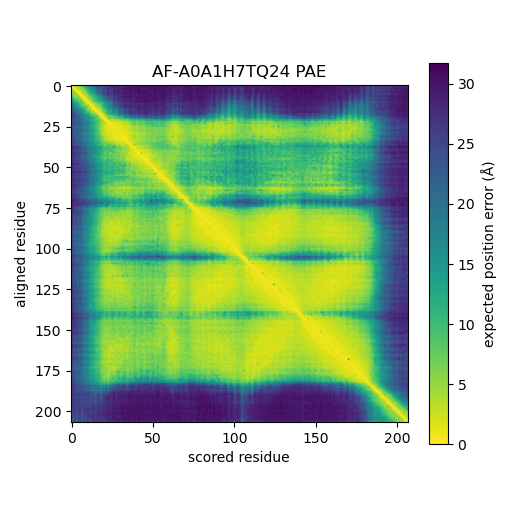00 193 ALA A CA 1
ATOM 1391 C C . ALA A 1 193 ? 32.279 -1.106 -46.477 1.00 57.00 193 ALA A C 1
ATOM 1393 O O . ALA A 1 193 ? 33.081 -0.170 -46.510 1.00 57.00 193 ALA A O 1
ATOM 1394 N N . GLU A 1 194 ? 32.607 -2.351 -46.818 1.00 59.28 194 GLU A N 1
ATOM 1395 C CA . GLU A 1 194 ? 33.579 -2.656 -47.852 1.00 59.28 194 GLU A CA 1
ATOM 1396 C C . GLU A 1 194 ? 33.212 -1.806 -49.067 1.00 59.28 194 GLU A C 1
ATOM 1398 O O . GLU A 1 194 ? 32.232 -2.063 -49.761 1.00 59.28 194 GLU A O 1
ATOM 1403 N N . ASN A 1 195 ? 33.977 -0.745 -49.298 1.00 55.25 195 ASN A N 1
ATOM 1404 C CA . ASN A 1 195 ? 34.069 -0.160 -50.622 1.00 55.25 195 ASN A CA 1
ATOM 1405 C C . ASN A 1 195 ? 35.534 -0.200 -51.047 1.00 55.25 195 ASN A C 1
ATOM 1407 O O . ASN A 1 195 ? 36.228 0.809 -51.182 1.00 55.25 195 ASN A O 1
ATOM 1411 N N . GLU A 1 196 ? 35.997 -1.436 -51.221 1.00 55.97 196 GLU A N 1
ATOM 1412 C CA . GLU A 1 196 ? 37.058 -1.788 -52.149 1.00 55.97 196 GLU A CA 1
ATOM 1413 C C . GLU A 1 196 ? 36.618 -1.405 -53.576 1.00 55.97 196 GLU A C 1
ATOM 1415 O O . GLU A 1 196 ? 36.141 -2.232 -54.344 1.00 55.97 196 GLU A O 1
ATOM 1420 N N . SER A 1 197 ? 36.728 -0.130 -53.958 1.00 60.34 197 SER A N 1
ATOM 1421 C CA . SER A 1 197 ? 36.521 0.268 -55.361 1.00 60.34 197 SER A CA 1
ATOM 1422 C C . SER A 1 197 ? 37.311 1.519 -55.765 1.00 60.34 197 SER A C 1
ATOM 1424 O O . SER A 1 197 ? 36.808 2.376 -56.487 1.00 60.34 197 SER A O 1
ATOM 1426 N N . SER A 1 198 ? 38.556 1.653 -55.295 1.00 53.38 198 SER A N 1
ATOM 1427 C CA . SER A 1 198 ? 39.449 2.763 -55.674 1.00 53.38 198 SER A CA 1
ATOM 1428 C C . SER A 1 198 ? 40.878 2.303 -56.015 1.00 53.38 198 SER A C 1
ATOM 1430 O O . SER A 1 198 ? 41.843 2.974 -55.661 1.00 53.38 198 SER A O 1
ATOM 1432 N N . ILE A 1 199 ? 41.035 1.156 -56.696 1.00 57.50 199 ILE A N 1
ATOM 1433 C CA . ILE A 1 199 ? 42.325 0.714 -57.286 1.00 57.50 199 ILE A CA 1
ATOM 1434 C C . ILE A 1 199 ? 42.139 0.189 -58.727 1.00 57.50 199 ILE A C 1
ATOM 1436 O O . ILE A 1 199 ? 42.823 -0.728 -59.166 1.00 57.50 199 ILE A O 1
ATOM 1440 N N . ALA A 1 200 ? 41.206 0.753 -59.499 1.00 57.69 200 ALA A N 1
ATOM 1441 C CA . ALA A 1 200 ? 41.005 0.333 -60.889 1.00 57.69 200 ALA A CA 1
ATOM 1442 C C . ALA A 1 200 ? 40.723 1.494 -61.852 1.00 57.69 200 ALA A C 1
ATOM 1444 O O . ALA A 1 200 ? 39.875 1.349 -62.717 1.00 57.69 200 ALA A O 1
ATOM 1445 N N . GLU A 1 201 ? 41.411 2.639 -61.742 1.00 56.59 201 GLU A N 1
ATOM 1446 C CA . GLU A 1 201 ? 41.370 3.635 -62.831 1.00 56.59 201 GLU A CA 1
ATOM 1447 C C . GLU A 1 201 ? 42.531 4.645 -62.792 1.00 56.59 201 GLU A C 1
ATOM 1449 O O . GLU A 1 201 ? 42.338 5.836 -62.573 1.00 56.59 201 GLU A O 1
ATOM 1454 N N . THR A 1 202 ? 43.783 4.204 -62.966 1.00 56.47 202 THR A N 1
ATOM 1455 C CA . THR A 1 202 ? 44.867 5.125 -63.397 1.00 56.47 202 THR A CA 1
ATOM 1456 C C . THR A 1 202 ? 46.045 4.398 -64.052 1.00 56.47 202 THR A C 1
ATOM 1458 O O . THR A 1 202 ? 47.208 4.654 -63.761 1.00 56.47 202 THR A O 1
ATOM 1461 N N . VAL A 1 203 ? 45.766 3.474 -64.971 1.00 59.28 203 VAL A N 1
ATOM 1462 C CA . VAL A 1 203 ? 46.771 2.985 -65.927 1.00 59.28 203 VAL A CA 1
ATOM 1463 C C . VAL A 1 203 ? 46.117 2.970 -67.298 1.00 59.28 203 VAL A C 1
ATOM 1465 O O . VAL A 1 203 ? 45.539 1.961 -67.664 1.00 59.28 203 VAL A O 1
ATOM 1468 N N . THR A 1 204 ? 46.156 4.112 -67.992 1.00 57.69 204 THR A N 1
ATOM 1469 C CA . THR A 1 204 ? 46.320 4.257 -69.457 1.00 57.69 204 THR A CA 1
ATOM 1470 C C . THR A 1 204 ? 45.959 5.681 -69.878 1.00 57.69 204 THR A C 1
ATOM 1472 O O . THR A 1 204 ? 44.801 5.973 -70.152 1.00 57.69 204 THR A O 1
ATOM 1475 N N . ALA A 1 205 ? 46.956 6.559 -69.973 1.00 51.84 205 ALA A N 1
ATOM 1476 C CA . ALA A 1 205 ? 46.942 7.674 -70.919 1.00 51.84 205 ALA A CA 1
ATOM 1477 C C . ALA A 1 205 ? 48.377 8.189 -71.100 1.00 51.84 205 ALA A C 1
ATOM 1479 O O . ALA A 1 205 ? 48.823 9.096 -70.403 1.00 51.84 205 ALA A O 1
ATOM 1480 N N . GLN A 1 206 ? 49.100 7.567 -72.030 1.00 44.00 206 GLN A N 1
ATOM 1481 C CA . GLN A 1 206 ? 50.269 8.148 -72.681 1.00 44.00 206 GLN A CA 1
ATOM 1482 C C . GLN A 1 206 ? 50.004 8.072 -74.189 1.00 44.00 206 GLN A C 1
ATOM 1484 O O . GLN A 1 206 ? 49.614 7.012 -74.688 1.00 44.00 206 GLN A O 1
ATOM 1489 N N . PRO A 1 207 ? 50.091 9.207 -74.883 1.00 57.62 207 PRO A N 1
ATOM 1490 C CA . PRO A 1 207 ? 50.963 9.276 -76.054 1.00 57.62 207 PRO A CA 1
ATOM 1491 C C . PRO A 1 207 ? 52.126 10.251 -75.846 1.00 57.62 207 PRO A C 1
ATOM 1493 O O . PRO A 1 207 ? 51.901 11.351 -75.292 1.00 57.62 207 PRO A O 1
#

=== Feature glossary ===
The features interleaved in this record are:

— What the protein is —

Sequence gives the chain of amino acids in standard one-letter code (A=alanine, C=cysteine, …, Y=tyrosine), read N→C. It is the only feature that is directly encoded by the gene; all structural features are derived from the folded form of this sequence.

Database cross-references. InterPro integrates a dozen domain/family signature databases into unified entries with residue-range hits. GO terms attach function/process/location labels with evidence codes. CATH codes position the fold in a four-level structural taxonomy. Organism is the NCBI-taxonomy species name.

— Where its atoms are —

Atomic coordinates in PDBx/mmCIF format — the same representation the Protein Data Bank distributes. Each line of the _atom_site loop places one backbone atom in Cartesian space (units: ångströms, origin: arbitrary).

The six renders are orthographic views along the three Cartesian axes in both directions. Representation (cartoon, sticks, or surface) and color scheme (sequence-rainbow or by-chain) vary across proteins so the training set covers all the common visualization conventions.

— Local backbone conformation —

Eight-state secondary structure (DSSP): H is the canonical α-helix, G the tighter 3₁₀-helix, I the wider π-helix; E/B are β-structure, T and S are turns and bends, and '-' is everything else. DSSP derives these from the pattern of main-chain N–H···O=C hydrogen bonds, not from the sequence.

P-SEA three-state annotation labels each residue as helix, strand, or coil based purely on the geometry of the Cα trace. It serves as a fallback when the full backbone (and thus DSSP) is unavailable.

The φ/ψ torsion pair specifies the backbone conformation at each residue. φ rotates about the N–Cα bond, ψ about the Cα–C bond. Steric clashes forbid most of the (φ, ψ) plane — the allowed regions (α-helix basin, β-sheet basin, left-handed helix) are the Ramachandran-allowed regions.

— Global shape and packing —

The geometric summary reports three shape descriptors. Rg (radius of gyration) measures how spread out the Cα atoms are about their centre of mass; compact globular proteins have small Rg, elongated or unfolded ones large. Cα contacts (<8 Å, |i−j|>4) count long-range residue pairs in spatial proximity — high for tightly packed folds, near zero for rods or random coil. The bounding-box extents give the protein's footprint along x, y, z in Å.

Solvent-accessible surface area (SASA) is the area in Å² traced out by the centre of a 1.4 Å probe sphere (a water molecule) rolled over the protein's van der Waals surface (Shrake–Rupley / Lee–Richards construction). Buried residues have near-zero SASA; fully exposed residues can exceed 200 Å². The total SASA scales roughly with the number of surface residues.

The contact map is a binary N×N matrix image: pixel (i, j) is dark where Cα_i and Cα_j are within 8 Å and |i−j|>4. Because the |i−j|>4 filter removes local helical contacts, off-diagonal stripes parallel to the main diagonal indicate parallel β-sheets; stripes perpendicular to it indicate antiparallel β-sheets. The Ramachandran plot scatters every residue's (φ, ψ) pair against the sterically allowed regions. The PAE heatmap renders the predicted-aligned-error matrix.

— Structural neighborhood —

3Di is Foldseek's structural alphabet. Each residue is assigned one of twenty discrete states based on how its Cα sits relative to its spatial (not sequential) neighbors. Aligning 3Di strings finds structural homologs roughly as well as full 3D superposition, but orders of magnitude faster.

Nearest PDB neighbors are the top structural matches found by Foldseek when searching this structure against the entire Protein Data Bank. Each hit reports a TM-score (0 to 1; >0.5 almost always implies the same fold) and an E-value. These are *structural* homologs — they may share no detectable sequence similarity.

— Confidence and disorder —

For AlphaFold models, the B-factor field carries pLDDT — the model's own estimate of local accuracy on a 0–100 scale. Regions with pLDDT<50 should be treated as essentially unmodeled; they often correspond to intrinsically disordered segments.

Crystallographic B-factors measure how much each atom's electron density is smeared out, in Å². They rise in mobile loops and surface residues and fall in the buried interior. In AlphaFold models this column is repurposed to hold pLDDT instead.

Predicted aligned error is AlphaFold's pairwise confidence. Unlike pLDDT (per-residue), PAE is per-residue-pair and captures whether two parts of the structure are correctly placed relative to each other. Units are ångströms of expected positional error.